Protein AF-A0A0D3I2R3-F1 (afdb_monomer)

pLDDT: mean 71.16, std 23.14, range [22.91, 98.69]

Organism: Emiliania huxleyi (strain CCMP1516) (NCBI:txid280463)

Structure (mmCIF, N/CA/C/O backbone):
data_AF-A0A0D3I2R3-F1
#
_entry.id   AF-A0A0D3I2R3-F1
#
loop_
_atom_site.group_PDB
_atom_site.id
_atom_site.type_symbol
_atom_site.label_atom_id
_atom_site.label_alt_id
_atom_site.label_comp_id
_atom_site.label_asym_id
_atom_site.label_entity_id
_atom_site.label_seq_id
_atom_site.pdbx_PDB_ins_code
_atom_site.Cartn_x
_atom_site.Cartn_y
_atom_site.Cartn_z
_atom_site.occupancy
_atom_site.B_iso_or_equiv
_atom_site.auth_seq_id
_atom_site.auth_comp_id
_atom_site.auth_asym_id
_atom_site.auth_atom_id
_atom_site.pdbx_PDB_model_num
ATOM 1 N N . MET A 1 1 ? 4.041 9.441 -28.094 1.00 50.41 1 MET A N 1
ATOM 2 C CA . MET A 1 1 ? 4.900 8.292 -28.443 1.00 50.41 1 MET A CA 1
ATOM 3 C C . MET A 1 1 ? 4.242 7.085 -27.811 1.00 50.41 1 MET A C 1
ATOM 5 O O . MET A 1 1 ? 4.030 7.125 -26.605 1.00 50.41 1 MET A O 1
ATOM 9 N N . GLU A 1 2 ? 3.812 6.116 -28.613 1.00 67.44 2 GLU A N 1
ATOM 10 C CA . GLU A 1 2 ? 3.330 4.830 -28.093 1.00 67.44 2 GLU A CA 1
ATOM 11 C C . GLU A 1 2 ? 4.545 4.036 -27.589 1.00 67.44 2 GLU A C 1
ATOM 13 O O . GLU A 1 2 ? 5.595 4.073 -28.229 1.00 67.44 2 GLU A O 1
ATOM 18 N N . TYR A 1 3 ? 4.420 3.390 -26.428 1.00 70.25 3 TYR A N 1
ATOM 19 C CA . TYR A 1 3 ? 5.465 2.551 -25.834 1.00 70.25 3 TYR A CA 1
ATOM 20 C C . TYR A 1 3 ? 4.928 1.131 -25.677 1.00 70.25 3 TYR A C 1
ATOM 22 O O . TYR A 1 3 ? 3.849 0.921 -25.121 1.00 70.25 3 TYR A O 1
ATOM 30 N N . SER A 1 4 ? 5.706 0.150 -26.110 1.00 75.81 4 SER A N 1
ATOM 31 C CA . SER A 1 4 ? 5.477 -1.259 -25.808 1.00 75.81 4 SER A CA 1
ATOM 32 C C . SER A 1 4 ? 6.112 -1.630 -24.464 1.00 75.81 4 SER A C 1
ATOM 34 O O . SER A 1 4 ? 7.258 -1.273 -24.179 1.00 75.81 4 SER A O 1
ATOM 36 N N . PHE A 1 5 ? 5.360 -2.335 -23.615 1.00 76.31 5 PHE A N 1
ATOM 37 C CA . PHE A 1 5 ? 5.790 -2.710 -22.268 1.00 76.31 5 PHE A CA 1
ATOM 38 C C . PHE A 1 5 ? 5.888 -4.231 -22.134 1.00 76.31 5 PHE A C 1
ATOM 40 O O . PHE A 1 5 ? 4.924 -4.949 -22.393 1.00 76.31 5 PHE A O 1
ATOM 47 N N . GLY A 1 6 ? 7.028 -4.730 -21.676 1.00 75.44 6 GLY A N 1
ATOM 48 C CA . GLY A 1 6 ? 7.268 -6.149 -21.429 1.00 75.44 6 GLY A CA 1
ATOM 49 C C . GLY A 1 6 ? 7.472 -6.437 -19.957 1.00 75.44 6 GLY A C 1
ATOM 50 O O . GLY A 1 6 ? 8.108 -5.655 -19.265 1.00 75.44 6 GLY A O 1
ATOM 51 N N . PHE A 1 7 ? 6.972 -7.566 -19.474 1.00 76.00 7 PHE A N 1
ATOM 52 C CA . PHE A 1 7 ? 7.152 -8.027 -18.102 1.00 76.00 7 PHE A CA 1
ATOM 53 C C . PHE A 1 7 ? 7.853 -9.379 -18.107 1.00 76.00 7 PHE A C 1
ATOM 55 O O . PHE A 1 7 ? 7.348 -10.357 -18.663 1.00 76.00 7 PHE A O 1
ATOM 62 N N . VAL A 1 8 ? 9.016 -9.418 -17.462 1.00 73.81 8 VAL A N 1
ATOM 63 C CA . VAL A 1 8 ? 9.801 -10.628 -17.233 1.00 73.81 8 VAL A CA 1
ATOM 64 C C . VAL A 1 8 ? 9.933 -10.819 -15.732 1.00 73.81 8 VAL A C 1
ATOM 66 O O . VAL A 1 8 ? 10.541 -9.997 -15.041 1.00 73.81 8 VAL A O 1
ATOM 69 N N . GLY A 1 9 ? 9.359 -11.893 -15.197 1.00 69.50 9 GLY A N 1
ATOM 70 C CA . GLY A 1 9 ? 9.380 -12.064 -13.756 1.00 69.50 9 GLY A CA 1
ATOM 71 C C . GLY A 1 9 ? 8.705 -13.305 -13.199 1.00 69.50 9 GLY A C 1
ATOM 72 O O . GLY A 1 9 ? 7.894 -13.965 -13.845 1.00 69.50 9 GLY A O 1
ATOM 73 N N . VAL A 1 10 ? 9.018 -13.565 -11.935 1.00 64.31 10 VAL A N 1
ATOM 74 C CA . VAL A 1 10 ? 8.398 -14.576 -11.071 1.00 64.31 10 VAL A CA 1
ATOM 75 C C . VAL A 1 10 ? 7.964 -13.909 -9.774 1.00 64.31 10 VAL A C 1
ATOM 77 O O . VAL A 1 10 ? 8.554 -12.919 -9.341 1.00 64.31 10 VAL A O 1
ATOM 80 N N . GLY A 1 11 ? 6.968 -14.488 -9.114 1.00 63.72 11 GLY A N 1
ATOM 81 C CA . GLY A 1 11 ? 6.579 -14.086 -7.767 1.00 63.72 11 GLY A CA 1
ATOM 82 C C . GLY A 1 11 ? 5.328 -13.217 -7.700 1.00 63.72 11 GLY A C 1
ATOM 83 O O . GLY A 1 11 ? 4.719 -12.832 -8.703 1.00 63.72 11 GLY A O 1
ATOM 84 N N . THR A 1 12 ? 4.916 -12.949 -6.462 1.00 66.31 12 THR A N 1
ATOM 85 C CA . THR A 1 12 ? 3.565 -12.471 -6.152 1.00 66.31 12 THR A CA 1
ATOM 86 C C . THR A 1 12 ? 3.292 -11.080 -6.709 1.00 66.31 12 THR A C 1
ATOM 88 O O . THR A 1 12 ? 2.207 -10.839 -7.245 1.00 66.31 12 THR A O 1
ATOM 91 N N . MET A 1 13 ? 4.287 -10.191 -6.653 1.00 72.38 13 MET A N 1
ATOM 92 C CA . MET A 1 13 ? 4.153 -8.825 -7.146 1.00 72.38 13 MET A CA 1
ATOM 93 C C . MET A 1 13 ? 4.119 -8.749 -8.672 1.00 72.38 13 MET A C 1
ATOM 95 O O . MET A 1 13 ? 3.273 -8.050 -9.227 1.00 72.38 13 MET A O 1
ATOM 99 N N . ASN A 1 14 ? 4.983 -9.506 -9.357 1.00 70.62 14 ASN A N 1
ATOM 100 C CA . ASN A 1 14 ? 4.966 -9.565 -10.818 1.00 70.62 14 ASN A CA 1
ATOM 101 C C . ASN A 1 14 ? 3.596 -10.052 -11.313 1.00 70.62 14 ASN A C 1
ATOM 103 O O . ASN A 1 14 ? 2.969 -9.404 -12.149 1.00 70.62 14 ASN A O 1
ATOM 107 N N . ALA A 1 15 ? 3.071 -11.119 -10.702 1.00 70.56 15 ALA A N 1
ATOM 108 C CA . ALA A 1 15 ? 1.740 -11.630 -11.004 1.00 70.56 15 ALA A CA 1
ATOM 109 C C . ALA A 1 15 ? 0.622 -10.618 -10.673 1.00 70.56 15 ALA A C 1
ATOM 111 O O . ALA A 1 15 ? -0.369 -10.530 -11.396 1.00 70.56 15 ALA A O 1
ATOM 112 N N . ALA A 1 16 ? 0.759 -9.834 -9.598 1.00 71.25 16 ALA A N 1
ATOM 113 C CA . ALA A 1 16 ? -0.209 -8.799 -9.238 1.00 71.25 16 ALA A CA 1
ATOM 114 C C . ALA A 1 16 ? -0.269 -7.668 -10.275 1.00 71.25 16 ALA A C 1
ATOM 116 O O . ALA A 1 16 ? -1.362 -7.280 -10.684 1.00 71.25 16 ALA A O 1
ATOM 117 N N . ILE A 1 17 ? 0.884 -7.177 -10.734 1.00 73.94 17 ILE A N 1
ATOM 118 C CA . ILE A 1 17 ? 0.970 -6.130 -11.763 1.00 73.94 17 ILE A CA 1
ATOM 119 C C . ILE A 1 17 ? 0.390 -6.637 -13.077 1.00 73.94 17 ILE A C 1
ATOM 121 O O . ILE A 1 17 ? -0.488 -6.002 -13.653 1.00 73.94 17 ILE A O 1
ATOM 125 N N . VAL A 1 18 ? 0.821 -7.826 -13.497 1.00 74.12 18 VAL A N 1
ATOM 126 C CA . VAL A 1 18 ? 0.288 -8.538 -14.657 1.00 74.12 18 VAL A CA 1
ATOM 127 C C . VAL A 1 18 ? -1.238 -8.610 -14.618 1.00 74.12 18 VAL A C 1
ATOM 129 O O . VAL A 1 18 ? -1.884 -8.246 -15.596 1.00 74.12 18 VAL A O 1
ATOM 132 N N . ARG A 1 19 ? -1.827 -9.042 -13.493 1.00 74.56 19 ARG A N 1
ATOM 133 C CA . ARG A 1 19 ? -3.286 -9.150 -13.350 1.00 74.56 19 ARG A CA 1
ATOM 134 C C . ARG A 1 19 ? -3.965 -7.790 -13.461 1.00 74.56 19 ARG A C 1
ATOM 136 O O . ARG A 1 19 ? -4.961 -7.682 -14.164 1.00 74.56 19 ARG A O 1
ATOM 143 N N . GLY A 1 20 ? -3.414 -6.766 -12.810 1.00 72.88 20 GLY A N 1
ATOM 144 C CA . GLY A 1 20 ? -3.952 -5.406 -12.871 1.00 72.88 20 GLY A CA 1
ATOM 145 C C . GLY A 1 20 ? -3.884 -4.782 -14.268 1.00 72.88 20 GLY A C 1
ATOM 146 O O . GLY A 1 20 ? -4.734 -3.966 -14.619 1.00 72.88 20 GLY A O 1
ATOM 147 N N . ILE A 1 21 ? -2.898 -5.170 -15.082 1.00 74.94 21 ILE A N 1
ATOM 148 C CA . ILE A 1 21 ? -2.797 -4.727 -16.476 1.00 74.94 21 ILE A CA 1
ATOM 149 C C . ILE A 1 21 ? -3.683 -5.572 -17.397 1.00 74.94 21 ILE A C 1
ATOM 151 O O . ILE A 1 21 ? -4.274 -5.036 -18.328 1.00 74.94 21 ILE A O 1
ATOM 155 N N . ALA A 1 22 ? -3.829 -6.872 -17.139 1.00 74.62 22 ALA A N 1
ATOM 156 C CA . ALA A 1 22 ? -4.666 -7.761 -17.945 1.00 74.62 22 ALA A CA 1
ATOM 157 C C . ALA A 1 22 ? -6.161 -7.396 -17.916 1.00 74.62 22 ALA A C 1
ATOM 159 O O . ALA A 1 22 ? -6.901 -7.812 -18.803 1.00 74.62 22 ALA A O 1
ATOM 160 N N . THR A 1 23 ? -6.606 -6.603 -16.937 1.00 72.62 23 THR A N 1
ATOM 161 C CA . THR A 1 23 ? -7.961 -6.031 -16.895 1.00 72.62 23 THR A CA 1
ATOM 162 C C . THR A 1 23 ? -8.122 -4.766 -17.750 1.00 72.62 23 THR A C 1
ATOM 164 O O . THR A 1 23 ? -9.227 -4.231 -17.832 1.00 72.62 23 THR A O 1
ATOM 167 N N . LEU A 1 24 ? -7.055 -4.259 -18.381 1.00 71.25 24 LEU A N 1
ATOM 168 C CA . LEU A 1 24 ? -7.111 -3.116 -19.297 1.00 71.25 24 LEU A CA 1
ATOM 169 C C . LEU A 1 24 ? -7.556 -3.545 -20.715 1.00 71.25 24 LEU A C 1
ATOM 171 O O . LEU A 1 24 ? -7.421 -4.714 -21.072 1.00 71.25 24 LEU A O 1
ATOM 175 N N . PRO A 1 25 ? -8.043 -2.613 -21.566 1.00 60.09 25 PRO A N 1
ATOM 176 C CA . PRO A 1 25 ? -8.656 -2.922 -22.870 1.00 60.09 25 PRO A CA 1
ATOM 177 C C . PRO A 1 25 ? -7.768 -3.653 -23.898 1.00 60.09 25 PRO A C 1
ATOM 179 O O . PRO A 1 25 ? -8.275 -4.094 -24.927 1.00 60.09 25 PRO A O 1
ATOM 182 N N . ALA A 1 26 ? -6.464 -3.787 -23.640 1.00 62.03 26 ALA A N 1
ATOM 183 C CA . ALA A 1 26 ? -5.517 -4.545 -24.455 1.00 62.03 26 ALA A CA 1
ATOM 184 C C . ALA A 1 26 ? -4.828 -5.611 -23.578 1.00 62.03 26 ALA A C 1
ATOM 186 O O . ALA A 1 26 ? -3.884 -5.282 -22.854 1.00 62.03 26 ALA A O 1
ATOM 187 N N . PRO A 1 27 ? -5.294 -6.874 -23.601 1.00 55.72 27 PRO A N 1
ATOM 188 C CA . PRO A 1 27 ? -4.737 -7.913 -22.753 1.00 55.72 27 PRO A CA 1
ATOM 189 C C . PRO A 1 27 ? -3.333 -8.333 -23.218 1.00 55.72 27 PRO A C 1
ATOM 191 O O . PRO A 1 27 ? -3.003 -8.242 -24.407 1.00 55.72 27 PRO A O 1
ATOM 194 N N . PRO A 1 28 ? -2.500 -8.820 -22.287 1.00 62.69 28 PRO A N 1
ATOM 195 C CA . PRO A 1 28 ? -1.145 -9.248 -22.584 1.00 62.69 28 PRO A CA 1
ATOM 196 C C . PRO A 1 28 ? -1.068 -10.466 -23.511 1.00 62.69 28 PRO A C 1
ATOM 198 O O . PRO A 1 28 ? -1.921 -11.351 -23.472 1.00 62.69 28 PRO A O 1
ATOM 201 N N . LYS A 1 29 ? 0.017 -10.561 -24.285 1.00 67.56 29 LYS A N 1
ATOM 202 C CA . LYS A 1 29 ? 0.424 -11.777 -25.003 1.00 67.56 29 LYS A CA 1
ATOM 203 C C . LYS A 1 29 ? 1.483 -12.520 -24.191 1.00 67.56 29 LYS A C 1
ATOM 205 O O . LYS A 1 29 ? 2.453 -11.908 -23.749 1.00 67.56 29 LYS A O 1
ATOM 210 N N . SER A 1 30 ? 1.313 -13.829 -24.020 1.00 65.88 30 SER A N 1
ATOM 211 C CA . SER A 1 30 ? 2.358 -14.682 -23.447 1.00 65.88 30 SER A CA 1
ATOM 212 C C . SER A 1 30 ? 3.417 -14.981 -24.511 1.00 65.88 30 SER A C 1
ATOM 214 O O . SER A 1 30 ? 3.079 -15.360 -25.633 1.00 65.88 30 SER A O 1
ATOM 216 N N . LEU A 1 31 ? 4.683 -14.757 -24.172 1.00 67.44 31 LEU A N 1
ATOM 217 C CA . LEU A 1 31 ? 5.864 -14.986 -25.007 1.00 67.44 31 LEU A CA 1
ATOM 218 C C . LEU A 1 31 ? 6.961 -15.609 -24.131 1.00 67.44 31 LEU A C 1
ATOM 220 O O . LEU A 1 31 ? 6.841 -15.594 -22.909 1.00 67.44 31 LEU A O 1
ATOM 224 N N . ASP A 1 32 ? 8.038 -16.126 -24.724 1.00 78.19 32 ASP A N 1
ATOM 225 C CA . ASP A 1 32 ? 9.248 -16.419 -23.948 1.00 78.19 32 ASP A CA 1
ATOM 226 C C . ASP A 1 32 ? 9.949 -15.117 -23.498 1.00 78.19 32 ASP A C 1
ATOM 228 O O . ASP A 1 32 ? 9.694 -14.034 -24.036 1.00 78.19 32 ASP A O 1
ATOM 232 N N . ASN A 1 33 ? 10.830 -15.204 -22.493 1.00 76.12 33 ASN A N 1
ATOM 233 C CA . ASN A 1 33 ? 11.439 -14.013 -21.889 1.00 76.12 33 ASN A CA 1
ATOM 234 C C . ASN A 1 33 ? 12.219 -13.157 -22.898 1.00 76.12 33 ASN A C 1
ATOM 236 O O . ASN A 1 33 ? 12.202 -11.930 -22.803 1.00 76.12 33 ASN A O 1
ATOM 240 N N . GLN A 1 34 ? 12.912 -13.785 -23.853 1.00 80.31 34 GLN A N 1
ATOM 241 C CA . GLN A 1 34 ? 13.713 -13.056 -24.831 1.00 80.31 34 GLN A CA 1
ATOM 242 C C . GLN A 1 34 ? 12.818 -12.383 -25.872 1.00 80.31 34 GLN A C 1
ATOM 244 O O . GLN A 1 34 ? 13.066 -11.237 -26.227 1.00 80.31 34 GLN A O 1
ATOM 249 N N . ALA A 1 35 ? 11.743 -13.041 -26.300 1.00 79.50 35 ALA A N 1
ATOM 250 C CA . ALA A 1 35 ? 10.742 -12.474 -27.191 1.00 79.50 35 ALA A CA 1
ATOM 251 C C . ALA A 1 35 ? 9.988 -11.298 -26.545 1.00 79.50 35 ALA A C 1
ATOM 253 O O . ALA A 1 35 ? 9.680 -10.329 -27.238 1.00 79.50 35 ALA A O 1
ATOM 254 N N . VAL A 1 36 ? 9.739 -11.330 -25.226 1.00 77.44 36 VAL A N 1
ATOM 255 C CA . VAL A 1 36 ? 9.237 -10.155 -24.488 1.00 77.44 36 VAL A CA 1
ATOM 256 C C . VAL A 1 36 ? 10.236 -9.011 -24.566 1.00 77.44 36 VAL A C 1
ATOM 258 O O . VAL A 1 36 ? 9.852 -7.906 -24.940 1.00 77.44 36 VAL A O 1
ATOM 261 N N . VAL A 1 37 ? 11.506 -9.263 -24.237 1.00 76.81 37 VAL A N 1
ATOM 262 C CA . VAL A 1 37 ? 12.553 -8.234 -24.299 1.00 76.81 37 VAL A CA 1
ATOM 263 C C . VAL A 1 37 ? 12.665 -7.661 -25.708 1.00 76.81 37 VAL A C 1
ATOM 265 O O . VAL A 1 37 ? 12.692 -6.448 -25.863 1.00 76.81 37 VAL A O 1
ATOM 268 N N . ASP A 1 38 ? 12.675 -8.510 -26.734 1.00 80.44 38 ASP A N 1
ATOM 269 C CA . ASP A 1 38 ? 12.895 -8.106 -28.121 1.00 80.44 38 ASP A CA 1
ATOM 270 C C . ASP A 1 38 ? 11.776 -7.228 -28.694 1.00 80.44 38 ASP A C 1
ATOM 272 O O . ASP A 1 38 ? 12.043 -6.426 -29.596 1.00 80.44 38 ASP A O 1
ATOM 276 N N . ALA A 1 39 ? 10.558 -7.371 -28.168 1.00 79.75 39 ALA A N 1
ATOM 277 C CA . ALA A 1 39 ? 9.349 -6.687 -28.616 1.00 79.75 39 ALA A CA 1
ATOM 278 C C . ALA A 1 39 ? 8.925 -5.496 -27.733 1.00 79.75 39 ALA A C 1
ATOM 280 O O . ALA A 1 39 ? 7.833 -4.970 -27.948 1.00 79.75 39 ALA A O 1
ATOM 281 N N . SER A 1 40 ? 9.735 -5.103 -26.740 1.00 77.12 40 SER A N 1
ATOM 282 C CA . SER A 1 40 ? 9.372 -4.084 -25.744 1.00 77.12 40 SER A CA 1
ATOM 283 C C . SER A 1 40 ? 10.296 -2.875 -25.760 1.00 77.12 40 SER A C 1
ATOM 285 O O . SER A 1 40 ? 11.506 -3.022 -25.651 1.00 77.12 40 SER A O 1
ATOM 287 N N . ASP A 1 41 ? 9.732 -1.671 -25.745 1.00 77.06 41 ASP A N 1
ATOM 288 C CA . ASP A 1 41 ? 10.474 -0.425 -25.520 1.00 77.06 41 ASP A CA 1
ATOM 289 C C . ASP A 1 41 ? 10.871 -0.275 -24.042 1.00 77.06 41 ASP A C 1
ATOM 291 O O . ASP A 1 41 ? 11.940 0.239 -23.715 1.00 77.06 41 ASP A O 1
ATOM 295 N N . VAL A 1 42 ? 10.012 -0.748 -23.133 1.00 75.94 42 VAL A N 1
ATOM 296 C CA . VAL A 1 42 ? 10.235 -0.741 -21.683 1.00 75.94 42 VAL A CA 1
ATOM 297 C C . VAL A 1 42 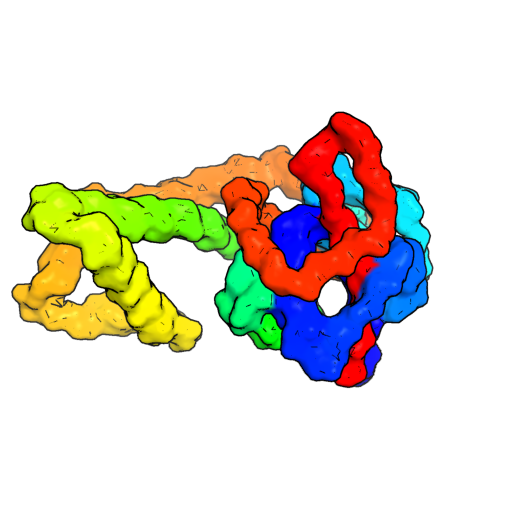? 10.053 -2.152 -21.138 1.00 75.94 42 VAL A C 1
ATOM 299 O O . VAL A 1 42 ? 8.975 -2.727 -21.246 1.00 75.94 42 VAL A O 1
ATOM 302 N N . VAL A 1 4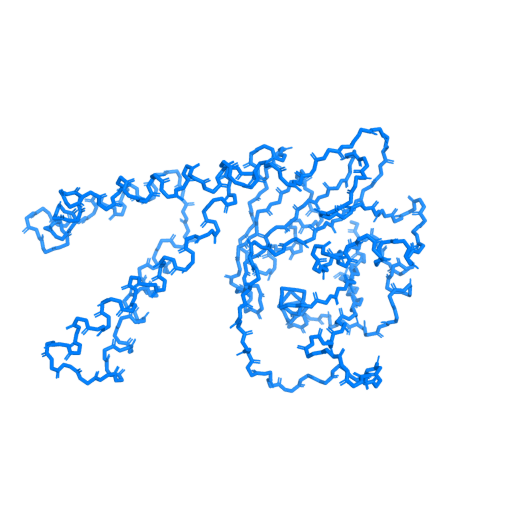3 ? 11.090 -2.699 -20.505 1.00 76.44 43 VAL A N 1
ATOM 303 C CA . VAL A 1 43 ? 11.031 -4.012 -19.847 1.00 76.44 43 VAL A CA 1
ATOM 304 C C . VAL A 1 43 ? 10.963 -3.820 -18.334 1.00 76.44 43 VAL A C 1
ATOM 306 O O . VAL A 1 43 ? 11.805 -3.143 -17.752 1.00 76.44 43 VAL A O 1
ATOM 309 N N . PHE A 1 44 ? 9.976 -4.438 -17.696 1.00 76.75 44 PHE A N 1
ATOM 310 C CA . PHE A 1 44 ? 9.881 -4.615 -16.257 1.00 76.75 44 PHE A CA 1
ATOM 311 C C . PHE A 1 44 ? 10.503 -5.944 -15.879 1.00 76.75 44 PHE A C 1
ATOM 313 O O . PHE A 1 44 ? 10.067 -7.001 -16.337 1.00 76.75 44 PHE A O 1
ATOM 320 N N . VAL A 1 45 ? 11.500 -5.885 -15.005 1.00 73.88 45 VAL A N 1
ATOM 321 C CA . VAL A 1 45 ? 12.103 -7.083 -14.423 1.00 73.88 45 VAL A CA 1
ATOM 322 C C . VAL A 1 45 ? 11.620 -7.212 -12.982 1.00 73.88 45 VAL A C 1
ATOM 324 O O . VAL A 1 45 ? 12.054 -6.455 -12.111 1.00 73.88 45 VAL A O 1
ATOM 327 N N . GLY A 1 46 ? 10.695 -8.145 -12.755 1.00 71.81 46 GLY A N 1
ATOM 328 C CA . GLY A 1 46 ? 10.078 -8.434 -11.460 1.00 71.81 46 GLY A CA 1
ATOM 329 C C . GLY A 1 46 ? 10.476 -9.820 -10.969 1.00 71.81 46 GLY A C 1
ATOM 330 O O . GLY A 1 46 ? 9.710 -10.769 -11.096 1.00 71.81 46 GLY A O 1
ATOM 331 N N . VAL A 1 47 ? 11.689 -9.959 -10.444 1.00 67.69 47 VAL A N 1
ATOM 332 C CA . VAL A 1 47 ? 12.233 -11.242 -9.969 1.00 67.69 47 VAL A CA 1
ATOM 333 C C . VAL A 1 47 ? 12.692 -11.131 -8.525 1.00 67.69 47 VAL A C 1
ATOM 335 O O . VAL A 1 47 ? 13.038 -10.050 -8.043 1.00 67.69 47 VAL A O 1
ATOM 338 N N . LEU A 1 48 ? 12.725 -12.269 -7.832 1.00 63.88 48 LEU A N 1
ATOM 339 C CA . LEU A 1 48 ? 13.250 -12.326 -6.474 1.00 63.88 48 LEU A CA 1
ATOM 340 C C . LEU A 1 48 ? 14.723 -11.886 -6.445 1.00 63.88 48 LEU A C 1
ATOM 342 O O . LEU A 1 48 ? 15.472 -12.242 -7.357 1.00 63.88 48 LEU A O 1
ATOM 346 N N . PRO A 1 49 ? 15.178 -11.206 -5.373 1.00 62.16 49 PRO A N 1
ATOM 347 C CA . PRO A 1 49 ? 16.553 -10.734 -5.228 1.00 62.16 49 PRO A CA 1
ATOM 348 C C . PRO A 1 49 ? 17.637 -11.732 -5.641 1.00 62.16 49 PRO A C 1
ATOM 350 O O . PRO A 1 49 ? 18.529 -11.405 -6.417 1.00 62.16 49 PRO A O 1
ATOM 353 N N . ARG A 1 50 ? 17.505 -12.975 -5.168 1.00 64.00 50 ARG A N 1
ATOM 354 C CA . ARG A 1 50 ? 18.446 -14.072 -5.428 1.00 64.00 50 ARG A CA 1
ATOM 355 C C . ARG A 1 50 ? 18.484 -14.543 -6.887 1.00 64.00 50 ARG A C 1
ATOM 357 O O . ARG A 1 50 ? 19.504 -15.058 -7.313 1.00 64.00 50 ARG A O 1
ATOM 364 N N . LEU A 1 51 ? 17.396 -14.355 -7.638 1.00 65.75 51 LEU A N 1
ATOM 365 C CA . LEU A 1 51 ? 17.280 -14.737 -9.052 1.00 65.75 51 LEU A CA 1
ATOM 366 C C . LEU A 1 51 ? 17.619 -13.576 -9.998 1.00 65.75 51 LEU A C 1
ATOM 368 O O . LEU A 1 51 ? 17.749 -13.773 -11.203 1.00 65.75 51 LEU A O 1
ATOM 372 N N . GLY A 1 52 ? 17.754 -12.357 -9.463 1.00 66.88 52 GLY A N 1
ATOM 373 C CA . GLY A 1 52 ? 17.952 -11.141 -10.248 1.00 66.88 52 GLY A CA 1
ATOM 374 C C . GLY A 1 52 ? 19.151 -11.209 -11.177 1.00 66.88 52 GLY A C 1
ATOM 375 O O . GLY A 1 52 ? 19.035 -10.904 -12.359 1.00 66.88 52 GLY A O 1
ATOM 376 N N . GLU A 1 53 ? 20.297 -11.625 -10.651 1.00 65.62 53 GLU A N 1
ATOM 377 C CA . GLU A 1 53 ? 21.532 -11.679 -11.426 1.00 65.62 53 GLU A CA 1
ATOM 378 C C . GLU A 1 53 ? 21.493 -12.750 -12.523 1.00 65.62 53 GLU A C 1
ATOM 380 O O . GLU A 1 53 ? 21.904 -12.492 -13.653 1.00 65.62 53 GLU A O 1
ATOM 385 N N . GLU A 1 54 ? 20.958 -13.929 -12.210 1.00 70.06 54 GLU A N 1
ATOM 386 C CA . GLU A 1 54 ? 20.830 -15.037 -13.156 1.00 70.06 54 GLU A CA 1
ATOM 387 C C . GLU A 1 54 ? 19.912 -14.675 -14.329 1.00 70.06 54 GLU A C 1
ATOM 389 O O . GLU A 1 54 ? 20.320 -14.768 -15.488 1.00 70.06 54 GLU A O 1
ATOM 394 N N . VAL A 1 55 ? 18.705 -14.178 -14.033 1.00 71.75 55 VAL A N 1
ATOM 395 C CA . VAL A 1 55 ? 17.725 -13.795 -15.058 1.00 71.75 55 VAL A CA 1
ATOM 396 C C . VAL A 1 55 ? 18.271 -12.680 -15.942 1.00 71.75 55 VAL A C 1
ATOM 398 O O . VAL A 1 55 ? 18.115 -12.727 -17.160 1.00 71.75 55 VAL A O 1
ATOM 401 N N . LEU A 1 56 ? 18.961 -11.696 -15.361 1.00 71.88 56 LEU A N 1
ATOM 402 C CA . LEU A 1 56 ? 19.556 -10.626 -16.153 1.00 71.88 56 LEU A CA 1
ATOM 403 C C . LEU A 1 56 ? 20.674 -11.097 -17.082 1.00 71.88 56 LEU A C 1
ATOM 405 O O . LEU A 1 56 ? 20.776 -10.579 -18.190 1.00 71.88 56 LEU A O 1
ATOM 409 N N . ARG A 1 57 ? 21.512 -12.046 -16.651 1.00 72.38 57 ARG A N 1
ATOM 410 C CA . ARG A 1 57 ? 22.592 -12.594 -17.490 1.00 72.38 57 ARG A CA 1
ATOM 411 C C . ARG A 1 57 ? 22.061 -13.462 -18.630 1.00 72.38 57 ARG A C 1
ATOM 413 O O . ARG A 1 57 ? 22.696 -13.529 -19.677 1.00 72.38 57 ARG A O 1
ATOM 420 N N . ALA A 1 58 ? 20.921 -14.121 -18.429 1.00 76.19 58 ALA A N 1
ATOM 421 C CA . ALA A 1 58 ? 20.298 -14.976 -19.437 1.00 76.19 58 ALA A CA 1
ATOM 422 C C . ALA A 1 58 ? 19.634 -14.188 -20.583 1.00 76.19 58 ALA A C 1
ATOM 424 O O . ALA A 1 58 ? 19.426 -14.735 -21.667 1.00 76.19 58 ALA A O 1
ATOM 425 N N . LEU A 1 59 ? 19.302 -12.915 -20.358 1.00 76.75 59 LEU A N 1
ATOM 426 C CA . LEU A 1 59 ? 18.583 -12.076 -21.312 1.00 76.75 59 LEU A CA 1
ATOM 427 C C . LEU A 1 59 ? 19.535 -11.183 -22.105 1.00 76.75 59 LEU A C 1
ATOM 429 O O . LEU A 1 59 ? 20.429 -10.534 -21.562 1.00 76.75 59 LEU A O 1
ATOM 433 N N . ARG A 1 60 ? 19.305 -11.111 -23.414 1.00 76.69 60 ARG A N 1
ATOM 434 C CA . ARG A 1 60 ? 20.011 -10.195 -24.307 1.00 76.69 60 ARG A CA 1
ATOM 435 C C . ARG A 1 60 ? 19.190 -8.939 -24.471 1.00 76.69 60 ARG A C 1
ATOM 437 O O . ARG A 1 60 ? 18.051 -8.982 -24.921 1.00 76.69 60 ARG A O 1
ATOM 444 N N . PHE A 1 61 ? 19.798 -7.808 -24.176 1.00 73.69 61 PHE A N 1
ATOM 445 C CA . PHE A 1 61 ? 19.176 -6.517 -24.391 1.00 73.69 61 PHE A CA 1
ATOM 446 C C . PHE A 1 61 ? 19.995 -5.755 -25.420 1.00 73.69 61 PHE A C 1
ATOM 448 O O . PHE A 1 61 ? 21.222 -5.834 -25.433 1.00 73.69 61 PHE A O 1
ATOM 455 N N . SER A 1 62 ? 19.304 -5.071 -26.324 1.00 66.00 62 SER A N 1
ATOM 456 C CA . SER A 1 62 ? 19.951 -4.230 -27.332 1.00 66.00 62 SER A CA 1
ATOM 457 C C . SER A 1 62 ? 20.080 -2.803 -26.812 1.00 66.00 62 SER A C 1
ATOM 459 O O . SER A 1 62 ? 19.425 -2.477 -25.836 1.00 66.00 62 SER A O 1
ATOM 461 N N . GLU A 1 63 ? 20.828 -1.929 -27.488 1.00 61.28 63 GLU A N 1
ATOM 462 C CA . GLU A 1 63 ? 20.921 -0.500 -27.129 1.00 61.28 63 GLU A CA 1
ATOM 463 C C . GLU A 1 63 ? 19.570 0.245 -27.171 1.00 61.28 63 GLU A C 1
ATOM 465 O O . GLU A 1 63 ? 19.451 1.332 -26.610 1.00 61.28 63 GLU A O 1
ATOM 470 N N . ARG A 1 64 ? 18.544 -0.340 -27.816 1.00 57.44 64 ARG A N 1
ATOM 471 C CA . ARG A 1 64 ? 17.159 0.168 -27.802 1.00 57.44 64 ARG A CA 1
ATOM 472 C C . ARG A 1 64 ? 16.397 -0.214 -26.528 1.00 57.44 64 ARG A C 1
ATOM 474 O O . ARG A 1 64 ? 15.434 0.452 -26.173 1.00 57.44 64 ARG A O 1
ATOM 481 N N . HIS A 1 65 ? 16.825 -1.292 -25.869 1.00 51.16 65 HIS A N 1
ATOM 482 C CA . HIS A 1 65 ? 16.299 -1.776 -24.598 1.00 51.16 65 HIS A CA 1
ATOM 483 C C . HIS A 1 65 ? 17.283 -1.416 -23.493 1.00 51.16 65 HIS A C 1
ATOM 485 O O . HIS A 1 65 ? 18.441 -1.086 -23.730 1.00 51.16 65 HIS A O 1
ATOM 491 N N . THR A 1 66 ? 16.863 -1.57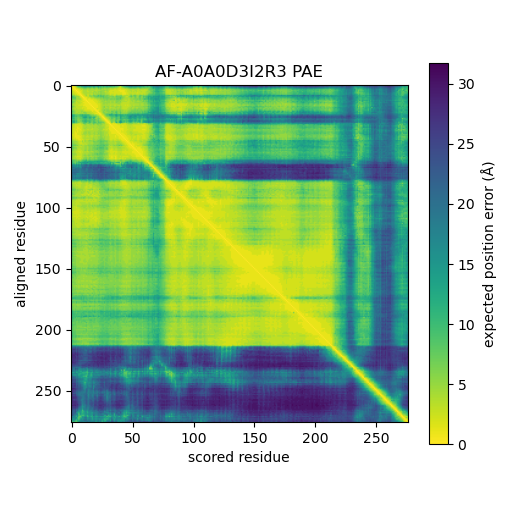0 -22.250 1.00 50.34 66 THR A N 1
ATOM 492 C CA . THR A 1 66 ? 17.781 -1.352 -21.140 1.00 50.34 66 THR A CA 1
ATOM 493 C C . THR A 1 66 ? 17.555 -2.355 -20.039 1.00 50.34 66 THR A C 1
ATOM 495 O O . THR A 1 66 ? 16.433 -2.789 -19.817 1.00 50.34 66 THR A O 1
ATOM 498 N N . VAL A 1 67 ? 18.627 -2.662 -19.310 1.00 46.03 67 VAL A N 1
ATOM 499 C CA . VAL A 1 67 ? 18.739 -3.667 -18.244 1.00 46.03 67 VAL A CA 1
ATOM 500 C C . VAL A 1 67 ? 19.629 -3.159 -17.144 1.00 46.03 67 VAL A C 1
ATOM 502 O O . VAL A 1 67 ? 20.705 -2.748 -17.565 1.00 46.03 67 VAL A O 1
ATOM 505 N N . ARG A 1 68 ? 19.252 -3.310 -15.847 1.00 43.41 68 ARG A N 1
ATOM 506 C CA . ARG A 1 68 ? 19.965 -3.210 -14.534 1.00 43.41 68 ARG A CA 1
ATOM 507 C C . ARG A 1 68 ? 19.049 -3.467 -13.296 1.00 43.41 68 ARG A C 1
ATOM 509 O O . ARG A 1 68 ? 18.296 -2.583 -12.923 1.00 43.41 68 ARG A O 1
ATOM 516 N N . ALA A 1 69 ? 19.127 -4.632 -12.634 1.00 40.91 69 ALA A N 1
ATOM 517 C CA . ALA A 1 69 ? 18.179 -5.153 -11.616 1.00 40.91 69 ALA A CA 1
ATOM 518 C C . ALA A 1 69 ? 18.423 -4.713 -10.153 1.00 40.91 69 ALA A C 1
ATOM 520 O O . ALA A 1 69 ? 19.411 -4.068 -9.819 1.00 40.91 69 ALA A O 1
ATOM 521 N N . CYS A 1 70 ? 17.510 -5.104 -9.249 1.00 37.56 70 CYS A N 1
ATOM 522 C CA . CYS A 1 70 ? 17.477 -4.706 -7.834 1.00 37.56 70 CYS A CA 1
ATOM 523 C C . CYS A 1 70 ? 18.598 -5.295 -6.955 1.00 37.56 70 CYS A C 1
ATOM 525 O O . CYS A 1 70 ? 18.707 -4.909 -5.790 1.00 37.56 70 CYS A O 1
ATOM 527 N N . CYS A 1 71 ? 19.398 -6.249 -7.446 1.00 40.62 71 CYS A N 1
ATOM 528 C CA . CYS A 1 71 ? 20.298 -7.028 -6.580 1.00 40.62 71 CYS A CA 1
ATOM 529 C C . CYS A 1 71 ? 21.671 -7.365 -7.178 1.00 40.62 71 CYS A C 1
ATOM 531 O O . CYS A 1 71 ? 22.409 -8.129 -6.571 1.00 40.62 71 CYS A O 1
ATOM 533 N N . ALA A 1 72 ? 22.038 -6.778 -8.317 1.00 34.03 72 ALA A N 1
ATOM 534 C CA . ALA A 1 72 ? 23.370 -6.920 -8.903 1.00 34.03 72 ALA A CA 1
ATOM 535 C C . ALA A 1 72 ? 24.007 -5.530 -9.090 1.00 34.03 72 ALA A C 1
ATOM 537 O O . ALA A 1 72 ? 23.269 -4.560 -9.293 1.00 34.03 72 ALA A O 1
ATOM 538 N N . PRO A 1 73 ? 25.343 -5.396 -9.018 1.00 38.78 73 PRO A N 1
ATOM 539 C CA . PRO A 1 73 ? 26.024 -4.130 -9.259 1.00 38.78 73 PRO A CA 1
ATOM 540 C C . PRO A 1 73 ? 25.895 -3.780 -10.742 1.00 38.78 73 PRO A C 1
ATOM 542 O O . PRO A 1 73 ? 26.578 -4.348 -11.592 1.00 38.78 73 PRO A O 1
ATOM 545 N N . VAL A 1 74 ? 24.981 -2.871 -11.082 1.00 42.56 74 VAL A N 1
ATOM 546 C CA . VAL A 1 74 ? 24.813 -2.417 -12.464 1.00 42.56 74 VAL A CA 1
ATOM 547 C C . VAL A 1 74 ? 24.661 -0.880 -12.492 1.00 42.56 74 VAL A C 1
ATOM 549 O O . VAL A 1 74 ? 23.884 -0.347 -11.702 1.00 42.56 74 VAL A O 1
ATOM 552 N N . PRO A 1 75 ? 25.377 -0.150 -13.374 1.00 42.38 75 PRO A N 1
ATOM 553 C CA . PRO A 1 75 ? 25.522 1.307 -13.255 1.00 42.38 75 PRO A CA 1
ATOM 554 C C . PRO A 1 75 ? 24.281 2.222 -13.444 1.00 42.38 75 PRO A C 1
ATOM 556 O O . PRO A 1 75 ? 23.360 1.906 -14.190 1.00 42.38 75 PRO A O 1
ATOM 559 N N . PRO A 1 76 ? 24.273 3.447 -12.892 1.00 45.38 76 PRO A N 1
ATOM 560 C CA . PRO A 1 76 ? 23.045 4.119 -12.432 1.00 45.38 76 PRO A CA 1
ATOM 561 C C . PRO A 1 76 ? 22.173 4.821 -13.477 1.00 45.38 76 PRO A C 1
ATOM 563 O O . PRO A 1 76 ? 21.043 5.184 -13.178 1.00 45.38 76 PRO A O 1
ATOM 566 N N . ALA A 1 77 ? 22.685 5.113 -14.670 1.00 44.19 77 ALA A N 1
ATOM 567 C CA . ALA A 1 77 ? 22.307 6.345 -15.371 1.00 44.19 77 ALA A CA 1
ATOM 568 C C . ALA A 1 77 ? 20.930 6.346 -16.072 1.00 44.19 77 ALA A C 1
ATOM 570 O O . ALA A 1 77 ? 20.736 7.088 -17.038 1.00 44.19 77 ALA A O 1
ATOM 571 N N . SER A 1 78 ? 19.991 5.486 -15.650 1.00 56.38 78 SER A N 1
ATOM 572 C CA . SER A 1 78 ? 18.792 5.178 -16.420 1.00 56.38 78 SER A CA 1
ATOM 573 C C . SER A 1 78 ? 17.800 4.151 -15.845 1.00 56.38 78 SER A C 1
ATOM 575 O O . SER A 1 78 ? 16.844 3.766 -16.511 1.00 56.38 78 SER A O 1
ATOM 577 N N . VAL A 1 79 ? 17.999 3.662 -14.633 1.00 68.19 79 VAL A N 1
ATOM 578 C CA . VAL A 1 79 ? 17.044 2.722 -14.042 1.00 68.19 79 VAL A CA 1
ATOM 579 C C . VAL A 1 79 ? 15.945 3.497 -13.344 1.00 68.19 79 VAL A C 1
ATOM 581 O O . VAL A 1 79 ? 16.245 4.261 -12.440 1.00 68.19 79 VAL A O 1
ATOM 584 N N . VAL A 1 80 ? 14.695 3.260 -13.712 1.00 74.19 80 VAL A N 1
ATOM 585 C CA . VAL A 1 80 ? 13.526 3.563 -12.902 1.00 74.19 80 VAL A CA 1
ATOM 586 C C . VAL A 1 80 ? 13.338 2.403 -11.935 1.00 74.19 80 VAL A C 1
ATOM 588 O O . VAL A 1 80 ? 13.139 1.263 -12.334 1.00 74.19 80 VAL A O 1
ATOM 591 N N . ARG A 1 81 ? 13.415 2.640 -10.642 1.00 78.00 81 ARG A N 1
ATOM 592 C CA . ARG A 1 81 ? 12.949 1.685 -9.643 1.00 78.00 81 ARG A CA 1
ATOM 593 C C . ARG A 1 81 ? 11.496 1.982 -9.362 1.00 78.00 81 ARG A C 1
ATOM 595 O O . ARG A 1 81 ? 11.138 3.146 -9.257 1.00 78.00 81 ARG A O 1
ATOM 602 N N . ALA A 1 82 ? 10.688 0.945 -9.242 1.00 82.19 82 ALA A N 1
ATOM 603 C CA . ALA A 1 82 ? 9.289 1.030 -8.869 1.00 82.19 82 ALA A CA 1
ATOM 604 C C . ALA A 1 82 ? 9.021 0.047 -7.728 1.00 82.19 82 ALA A C 1
ATOM 606 O O . ALA A 1 82 ? 9.448 -1.109 -7.776 1.00 82.19 82 ALA A O 1
ATOM 607 N N . ILE A 1 83 ? 8.309 0.507 -6.706 1.00 80.75 83 ILE A N 1
ATOM 608 C CA . ILE A 1 83 ? 7.934 -0.298 -5.541 1.00 80.75 83 ILE A CA 1
ATOM 609 C C . ILE A 1 83 ? 6.411 -0.246 -5.418 1.00 80.75 83 ILE A C 1
ATOM 611 O O . ILE A 1 83 ? 5.875 0.599 -4.696 1.00 80.75 83 ILE A O 1
ATOM 615 N N . PRO A 1 84 ? 5.701 -1.090 -6.185 1.00 81.62 84 PRO A N 1
ATOM 616 C CA . PRO A 1 84 ? 4.260 -1.207 -6.109 1.00 81.62 84 PRO A CA 1
ATOM 617 C C . PRO A 1 84 ? 3.836 -2.030 -4.892 1.00 81.62 84 PRO A C 1
ATOM 619 O O . PRO A 1 84 ? 4.513 -2.970 -4.474 1.00 81.62 84 PRO A O 1
ATOM 622 N N . LEU A 1 85 ? 2.664 -1.702 -4.357 1.00 81.88 85 LEU A N 1
ATOM 623 C CA . LEU A 1 85 ? 1.994 -2.479 -3.321 1.00 81.88 85 LEU A CA 1
ATOM 624 C C . LEU A 1 85 ? 0.992 -3.480 -3.915 1.00 81.88 85 LEU A C 1
ATOM 626 O O . LEU A 1 85 ? 0.402 -3.208 -4.963 1.00 81.88 85 LEU A O 1
ATOM 630 N N . PRO A 1 86 ? 0.718 -4.609 -3.228 1.00 75.75 86 PRO A N 1
ATOM 631 C CA . PRO A 1 86 ? -0.096 -5.705 -3.767 1.00 75.75 86 PRO A CA 1
ATOM 632 C C . PRO A 1 86 ? -1.464 -5.322 -4.372 1.00 75.75 86 PRO A C 1
ATOM 634 O O . PRO A 1 86 ? -1.869 -5.957 -5.353 1.00 75.75 86 PRO A O 1
ATOM 637 N N . PRO A 1 87 ? -2.189 -4.289 -3.880 1.00 80.75 87 PRO A N 1
ATOM 638 C CA . PRO A 1 87 ? -3.469 -3.881 -4.462 1.00 80.75 87 PRO A CA 1
ATOM 639 C C . PRO A 1 87 ? -3.428 -3.385 -5.920 1.00 80.75 87 PRO A C 1
ATOM 641 O O . PRO A 1 87 ? -4.497 -3.158 -6.492 1.00 80.75 87 PRO A O 1
ATOM 644 N N . VAL A 1 88 ? -2.254 -3.284 -6.565 1.00 76.69 88 VAL A N 1
ATOM 645 C CA . VAL A 1 88 ? -2.145 -3.080 -8.028 1.00 76.69 88 VAL A CA 1
ATOM 646 C C . VAL A 1 88 ? -2.940 -4.114 -8.831 1.00 76.69 88 VAL A C 1
ATOM 648 O O . VAL A 1 88 ? -3.509 -3.771 -9.863 1.00 76.69 88 VAL A O 1
ATOM 651 N N . ALA A 1 89 ? -3.092 -5.342 -8.316 1.00 73.62 89 ALA A N 1
ATOM 652 C CA . ALA A 1 89 ? -3.929 -6.380 -8.930 1.00 73.62 89 ALA A CA 1
ATOM 653 C C . ALA A 1 89 ? -5.415 -6.001 -9.039 1.00 73.62 89 ALA A C 1
ATOM 655 O O . ALA A 1 89 ? -6.147 -6.602 -9.819 1.00 73.62 89 ALA A O 1
ATOM 656 N N . LYS A 1 90 ? -5.867 -5.037 -8.232 1.00 80.88 90 LYS A N 1
ATOM 657 C CA . LYS A 1 90 ? -7.242 -4.526 -8.196 1.00 80.88 90 LYS A CA 1
ATOM 658 C C . LYS A 1 90 ? -7.325 -3.066 -8.648 1.00 80.88 90 LYS A C 1
ATOM 660 O O . LYS A 1 90 ? -8.329 -2.421 -8.365 1.00 80.88 90 LYS A O 1
ATOM 665 N N . GLN A 1 91 ? -6.270 -2.538 -9.278 1.00 84.50 91 GLN A N 1
ATOM 666 C CA . GLN A 1 91 ? -6.165 -1.135 -9.704 1.00 84.50 91 GLN A CA 1
ATOM 667 C C . GLN A 1 91 ? -6.364 -0.128 -8.552 1.00 84.50 91 GLN A C 1
ATOM 669 O O . GLN A 1 91 ? -6.872 0.973 -8.738 1.00 84.50 91 GLN A O 1
ATOM 674 N N . ARG A 1 92 ? -5.983 -0.529 -7.332 1.00 85.75 92 ARG A N 1
ATOM 675 C CA . ARG A 1 92 ? -6.042 0.288 -6.106 1.00 85.75 92 ARG A CA 1
ATOM 676 C C . ARG A 1 92 ? -4.686 0.332 -5.398 1.00 85.75 92 ARG A C 1
ATOM 678 O O . ARG A 1 92 ? -4.622 0.425 -4.176 1.00 85.75 92 ARG A O 1
ATOM 685 N N . GLY A 1 93 ? -3.606 0.141 -6.154 1.00 84.69 93 GLY A N 1
ATOM 686 C CA . GLY A 1 93 ? -2.246 0.101 -5.636 1.00 84.69 93 GLY A CA 1
ATOM 687 C C . GLY A 1 93 ? -1.697 1.478 -5.276 1.00 84.69 93 GLY A C 1
ATOM 688 O O . GLY A 1 93 ? -2.284 2.514 -5.573 1.00 84.69 93 GLY A O 1
ATOM 689 N N . ALA A 1 94 ? -0.517 1.466 -4.673 1.00 88.38 94 ALA A N 1
ATOM 690 C CA . ALA A 1 94 ? 0.360 2.621 -4.594 1.00 88.38 94 ALA A CA 1
ATOM 691 C C . ALA A 1 94 ? 1.741 2.187 -5.086 1.00 88.38 94 ALA A C 1
ATOM 693 O O . ALA A 1 94 ? 2.142 1.048 -4.840 1.00 88.38 94 ALA A O 1
ATOM 694 N N . CYS A 1 95 ? 2.448 3.063 -5.790 1.00 88.12 95 CYS A N 1
ATOM 695 C CA . CYS A 1 95 ? 3.791 2.805 -6.286 1.00 88.12 95 CYS A CA 1
ATOM 696 C C . CYS A 1 95 ? 4.666 4.039 -6.077 1.00 88.12 95 CYS A C 1
ATOM 698 O O . CYS A 1 95 ? 4.362 5.101 -6.616 1.00 88.12 95 CYS A O 1
ATOM 700 N N . VAL A 1 96 ? 5.773 3.895 -5.347 1.00 88.00 96 VAL A N 1
ATOM 701 C CA . VAL A 1 96 ? 6.849 4.899 -5.369 1.00 88.00 96 VAL A CA 1
ATOM 702 C C . VAL A 1 96 ? 7.836 4.549 -6.478 1.00 88.00 96 VAL A C 1
ATOM 704 O O . VAL A 1 96 ? 8.112 3.365 -6.692 1.00 88.00 96 VAL A O 1
ATOM 707 N N . MET A 1 97 ? 8.345 5.546 -7.203 1.00 87.62 97 MET A N 1
ATOM 708 C CA . MET A 1 97 ? 9.356 5.319 -8.234 1.00 87.62 97 MET A CA 1
ATOM 709 C C . MET A 1 97 ? 10.430 6.400 -8.323 1.00 87.62 97 MET A C 1
ATOM 711 O O . MET A 1 97 ? 10.183 7.554 -7.980 1.00 87.62 97 MET A O 1
ATOM 715 N N . THR A 1 98 ? 11.618 6.024 -8.804 1.00 81.19 98 THR A N 1
ATOM 716 C CA . THR A 1 98 ? 12.748 6.943 -9.010 1.00 81.19 98 THR A CA 1
ATOM 717 C C . THR A 1 98 ? 13.701 6.474 -10.117 1.00 81.19 98 THR A C 1
ATOM 719 O O . THR A 1 98 ? 13.948 5.273 -10.196 1.00 81.19 98 THR A O 1
ATOM 722 N N . PRO A 1 99 ? 14.278 7.371 -10.938 1.00 83.19 99 PRO A N 1
ATOM 723 C CA . PRO A 1 99 ? 13.910 8.779 -11.048 1.00 83.19 99 PRO A CA 1
ATOM 724 C C . PRO A 1 99 ? 12.551 8.924 -11.750 1.00 83.19 99 PRO A C 1
ATOM 726 O O . PRO A 1 99 ? 11.971 7.941 -12.221 1.00 83.19 99 PRO A O 1
ATOM 729 N N . ARG A 1 100 ? 12.047 10.158 -11.835 1.00 86.19 100 ARG A N 1
ATOM 730 C CA . ARG A 1 100 ? 10.819 10.490 -12.575 1.00 86.19 100 ARG A CA 1
ATOM 731 C C . ARG A 1 100 ? 10.878 9.965 -14.011 1.00 86.19 100 ARG A C 1
ATOM 733 O O . ARG A 1 100 ? 11.872 10.168 -14.715 1.00 86.19 100 ARG A O 1
ATOM 740 N N . HIS A 1 101 ? 9.810 9.312 -14.465 1.00 84.62 101 HIS A N 1
ATOM 741 C CA . HIS A 1 101 ? 9.751 8.733 -15.807 1.00 84.62 101 HIS A CA 1
ATOM 742 C C . HIS A 1 101 ? 8.313 8.659 -16.327 1.00 84.62 101 HIS A C 1
ATOM 744 O O . HIS A 1 101 ? 7.604 7.671 -16.124 1.00 84.62 101 HIS A O 1
ATOM 750 N N . ALA A 1 102 ? 7.913 9.685 -17.083 1.00 86.44 102 ALA A N 1
ATOM 751 C CA . ALA A 1 102 ? 6.526 9.899 -17.499 1.00 86.44 102 ALA A CA 1
ATOM 752 C C . ALA A 1 102 ? 5.831 8.675 -18.143 1.00 86.44 102 ALA A C 1
ATOM 754 O O . ALA A 1 102 ? 4.717 8.366 -17.725 1.00 86.44 102 ALA A O 1
ATOM 755 N N . PRO A 1 103 ? 6.445 7.911 -19.076 1.00 82.69 103 PRO A N 1
ATOM 756 C CA . PRO A 1 103 ? 5.805 6.703 -19.614 1.00 82.69 103 PRO A CA 1
ATOM 757 C C . PRO A 1 103 ? 5.495 5.625 -18.565 1.00 82.69 103 PRO A C 1
ATOM 759 O O . PRO A 1 103 ? 4.499 4.915 -18.670 1.00 82.69 103 PRO A O 1
ATOM 762 N N . VAL A 1 104 ? 6.345 5.498 -17.546 1.00 82.69 104 VAL A N 1
ATOM 763 C CA . VAL A 1 104 ? 6.226 4.457 -16.513 1.00 82.69 104 VAL A CA 1
ATOM 764 C C . VAL A 1 104 ? 5.257 4.911 -15.434 1.00 82.69 104 VAL A C 1
ATOM 766 O O . VAL A 1 104 ? 4.405 4.128 -15.017 1.00 82.69 104 VAL A O 1
ATOM 769 N N . ALA A 1 105 ? 5.325 6.185 -15.048 1.00 87.44 105 ALA A N 1
ATOM 770 C CA . ALA A 1 105 ? 4.331 6.804 -14.188 1.00 87.44 105 ALA A CA 1
ATOM 771 C C . ALA A 1 105 ? 2.931 6.660 -14.795 1.00 87.44 105 ALA A C 1
ATOM 773 O O . ALA A 1 105 ? 2.045 6.123 -14.143 1.00 87.44 105 ALA A O 1
ATOM 774 N N . ALA A 1 106 ? 2.759 6.992 -16.080 1.00 87.25 106 ALA A N 1
ATOM 775 C CA . ALA A 1 106 ? 1.484 6.847 -16.780 1.00 87.25 106 ALA A CA 1
ATOM 776 C C . ALA A 1 106 ? 0.950 5.403 -16.782 1.00 87.25 106 ALA A C 1
ATOM 778 O O . ALA A 1 106 ? -0.261 5.204 -16.684 1.00 87.25 106 ALA A O 1
ATOM 779 N N . LEU A 1 107 ? 1.826 4.394 -16.871 1.00 83.56 107 LEU A N 1
ATOM 780 C CA . LEU A 1 107 ? 1.422 2.994 -16.744 1.00 83.56 107 LEU A CA 1
ATOM 781 C C . LEU A 1 107 ? 0.937 2.671 -15.328 1.00 83.56 107 LEU A C 1
ATOM 783 O O . LEU A 1 107 ? -0.176 2.173 -15.161 1.00 83.56 107 LEU A O 1
ATOM 787 N N . PHE A 1 108 ? 1.754 2.946 -14.309 1.00 85.19 108 PHE A N 1
ATOM 788 C CA . PHE A 1 108 ? 1.402 2.624 -12.925 1.00 85.19 108 PHE A CA 1
ATOM 789 C C . PHE A 1 108 ? 0.222 3.451 -12.409 1.00 85.19 108 PHE A C 1
ATOM 791 O O . PHE A 1 108 ? -0.522 2.954 -11.568 1.00 85.19 108 PHE A O 1
ATOM 798 N N . SER A 1 109 ? -0.029 4.641 -12.961 1.00 90.56 109 SER A N 1
ATOM 799 C CA . SER A 1 109 ? -1.221 5.440 -12.659 1.00 90.56 109 SER A CA 1
ATOM 800 C C . SER A 1 109 ? -2.521 4.739 -13.061 1.00 90.56 109 SER A C 1
ATOM 802 O O . SER A 1 109 ? -3.566 5.008 -12.478 1.00 90.56 109 SER A O 1
ATOM 804 N N . LYS A 1 110 ? -2.480 3.792 -14.012 1.00 88.44 110 LYS A N 1
ATOM 805 C CA . LYS A 1 110 ? -3.632 2.925 -14.329 1.00 88.44 110 LYS A CA 1
ATOM 806 C C . LYS A 1 110 ? -3.862 1.836 -13.275 1.00 88.44 110 LYS A C 1
ATOM 808 O O . LYS A 1 110 ? -4.921 1.218 -13.259 1.00 88.44 110 LYS A O 1
ATOM 813 N N . LEU A 1 111 ? -2.867 1.573 -12.425 1.00 84.31 111 LEU A N 1
ATOM 814 C CA . LEU A 1 111 ? -2.891 0.547 -11.379 1.00 84.31 111 LEU A CA 1
ATOM 815 C C . LEU A 1 111 ? -3.127 1.130 -9.977 1.00 84.31 111 LEU A C 1
ATOM 817 O O . LEU A 1 111 ? -3.322 0.365 -9.028 1.00 84.31 111 LEU A O 1
ATOM 821 N N . GLY A 1 112 ? -3.110 2.456 -9.841 1.00 89.94 112 GLY A N 1
ATOM 822 C CA . GLY A 1 112 ? -3.349 3.178 -8.597 1.00 89.94 112 GLY A CA 1
ATOM 823 C C . GLY A 1 112 ? -2.509 4.453 -8.494 1.00 89.94 112 GLY A C 1
ATOM 824 O O . GLY A 1 112 ? -2.144 5.053 -9.502 1.00 89.94 112 GLY A O 1
ATOM 825 N N . THR A 1 113 ? -2.196 4.879 -7.273 1.00 91.44 113 THR A N 1
ATOM 826 C CA . THR A 1 113 ? -1.453 6.122 -7.024 1.00 91.44 113 THR A CA 1
ATOM 827 C C . THR A 1 113 ? 0.036 5.946 -7.314 1.00 91.44 113 THR A C 1
ATOM 829 O O . THR A 1 113 ? 0.652 4.979 -6.866 1.00 91.44 113 THR A O 1
ATOM 832 N N . VAL A 1 114 ? 0.640 6.907 -8.017 1.00 91.38 114 VAL A N 1
ATOM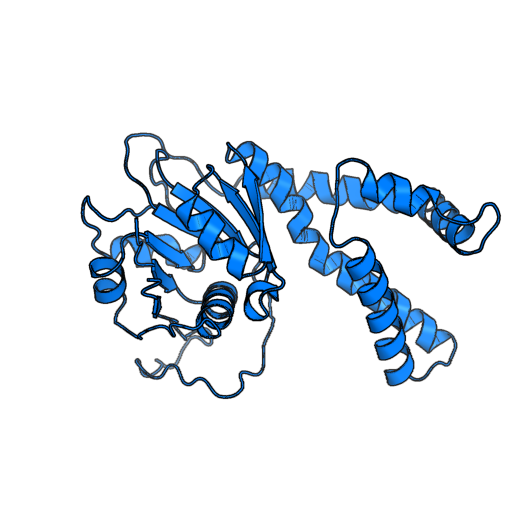 833 C CA . VAL A 1 114 ? 2.086 6.940 -8.277 1.00 91.38 114 VAL A CA 1
ATOM 834 C C . VAL A 1 114 ? 2.709 8.144 -7.591 1.00 91.38 114 VAL A C 1
ATOM 836 O O . VAL A 1 114 ? 2.234 9.264 -7.757 1.00 91.38 114 VAL A O 1
ATOM 839 N N . VAL A 1 115 ? 3.788 7.908 -6.848 1.00 92.19 115 VAL A N 1
ATOM 840 C CA . VAL A 1 115 ? 4.622 8.953 -6.252 1.00 92.19 115 VAL A CA 1
ATOM 841 C C . VAL A 1 115 ? 6.003 8.880 -6.889 1.00 92.19 115 VAL A C 1
ATOM 843 O O . VAL A 1 115 ? 6.740 7.915 -6.691 1.00 92.19 115 VAL A O 1
ATOM 846 N N . GLU A 1 116 ? 6.353 9.894 -7.674 1.00 92.69 116 GLU A N 1
ATOM 847 C CA . GLU A 1 116 ? 7.670 9.984 -8.301 1.00 92.69 116 GLU A CA 1
ATOM 848 C C . GLU A 1 116 ? 8.612 10.843 -7.450 1.00 92.69 116 GLU A C 1
ATOM 850 O O . GLU A 1 116 ? 8.266 11.966 -7.073 1.00 92.69 116 GLU A O 1
ATOM 855 N N . VAL A 1 117 ? 9.812 10.326 -7.187 1.00 90.12 117 VAL A N 1
ATOM 856 C CA . VAL A 1 117 ? 10.885 11.015 -6.457 1.00 90.12 117 VAL A CA 1
ATOM 857 C C . VAL A 1 117 ? 12.159 11.057 -7.294 1.00 90.12 117 VAL A C 1
ATOM 859 O O . VAL A 1 117 ? 12.371 10.227 -8.186 1.00 90.12 117 VAL A O 1
ATOM 862 N N . ASP A 1 118 ? 13.024 12.028 -7.026 1.00 87.88 118 ASP A N 1
ATOM 863 C CA . ASP A 1 118 ? 14.144 12.345 -7.914 1.00 87.88 118 ASP A CA 1
ATOM 864 C C . ASP A 1 118 ? 15.391 11.504 -7.615 1.00 87.88 118 ASP A C 1
ATOM 866 O O . ASP A 1 118 ? 16.226 11.307 -8.500 1.00 87.88 118 ASP A O 1
ATOM 870 N N . SER A 1 119 ? 15.498 10.945 -6.403 1.00 83.94 119 SER A N 1
ATOM 871 C CA . SER A 1 119 ? 16.653 10.140 -5.992 1.00 83.94 119 SER A CA 1
ATOM 872 C C . SER A 1 119 ? 16.299 8.822 -5.297 1.00 83.94 119 SER A C 1
ATOM 874 O O . SER A 1 119 ? 15.274 8.678 -4.627 1.00 83.94 119 SER A O 1
ATOM 876 N N . GLU A 1 120 ? 17.226 7.861 -5.370 1.00 79.12 120 GLU A N 1
ATOM 877 C CA . GLU A 1 120 ? 17.155 6.629 -4.575 1.00 79.12 120 GLU A CA 1
ATOM 878 C C . GLU A 1 120 ? 17.181 6.904 -3.065 1.00 79.12 120 GLU A C 1
ATOM 880 O O . GLU A 1 120 ? 16.626 6.126 -2.290 1.00 79.12 120 GLU A O 1
ATOM 885 N N . GLU A 1 121 ? 17.805 8.003 -2.632 1.00 82.62 121 GLU A N 1
ATOM 886 C CA . GLU A 1 121 ? 17.818 8.406 -1.226 1.00 82.62 121 GLU A CA 1
ATOM 887 C C . GLU A 1 121 ? 16.422 8.808 -0.742 1.00 82.62 121 GLU A C 1
ATOM 889 O O . GLU A 1 121 ? 15.983 8.348 0.313 1.00 82.62 121 GLU A O 1
ATOM 894 N N . GLU A 1 122 ? 15.702 9.615 -1.523 1.00 85.25 122 GLU A N 1
ATOM 895 C CA . GLU A 1 122 ? 14.304 9.950 -1.246 1.00 85.25 122 GLU A CA 1
ATOM 896 C C . GLU A 1 122 ? 13.428 8.702 -1.277 1.00 85.25 122 GLU A C 1
ATOM 898 O O . GLU A 1 122 ? 12.673 8.463 -0.336 1.00 85.25 122 GLU A O 1
ATOM 903 N N . MET A 1 123 ? 13.582 7.845 -2.293 1.00 82.25 123 MET A N 1
ATOM 904 C CA . MET A 1 123 ? 12.822 6.596 -2.366 1.00 82.25 123 MET A CA 1
ATOM 905 C C . MET A 1 123 ? 13.061 5.725 -1.127 1.00 82.25 123 MET A C 1
ATOM 907 O O . MET A 1 123 ? 12.110 5.165 -0.590 1.00 82.25 123 MET A O 1
ATOM 911 N N . ARG A 1 124 ? 14.297 5.648 -0.619 1.00 78.69 124 ARG A N 1
ATOM 912 C CA . ARG A 1 124 ? 14.627 4.883 0.594 1.00 78.69 124 ARG A CA 1
ATOM 913 C C . ARG A 1 124 ? 13.849 5.371 1.814 1.00 78.69 124 ARG A C 1
ATOM 915 O O . ARG A 1 124 ? 13.333 4.540 2.554 1.00 78.69 124 ARG A O 1
ATOM 922 N N . LYS A 1 125 ? 13.711 6.690 1.981 1.00 83.00 125 LYS A N 1
ATOM 923 C CA . LYS A 1 125 ? 12.900 7.300 3.052 1.00 83.00 125 LYS A CA 1
ATOM 924 C C . LYS A 1 125 ? 11.421 6.912 2.915 1.00 83.00 125 LYS A C 1
ATOM 926 O O . LYS A 1 125 ? 10.767 6.627 3.911 1.00 83.00 125 LYS A O 1
ATOM 931 N N . MET A 1 126 ? 10.919 6.815 1.683 1.00 84.69 126 MET A N 1
ATOM 932 C CA . MET A 1 126 ? 9.529 6.431 1.396 1.00 84.69 126 MET A CA 1
ATOM 933 C C . MET A 1 126 ? 9.247 4.937 1.625 1.00 84.69 126 MET A C 1
ATOM 935 O O . MET A 1 126 ? 8.135 4.578 2.013 1.00 84.69 126 MET A O 1
ATOM 939 N N . ILE A 1 127 ? 10.231 4.051 1.416 1.00 77.38 127 ILE A N 1
ATOM 940 C CA . ILE A 1 127 ? 10.058 2.594 1.576 1.00 77.38 127 ILE A CA 1
ATOM 941 C C . ILE A 1 127 ? 9.616 2.227 2.993 1.00 77.38 127 ILE A C 1
ATOM 943 O O . ILE A 1 127 ? 8.792 1.325 3.135 1.00 77.38 127 ILE A O 1
ATOM 947 N N . GLY A 1 128 ? 10.086 2.935 4.026 1.00 77.94 128 GLY A N 1
ATOM 948 C CA . GLY A 1 128 ? 9.677 2.673 5.412 1.00 77.94 128 GLY A CA 1
ATOM 949 C C . GLY A 1 128 ? 8.154 2.662 5.591 1.00 77.94 128 GLY A C 1
ATOM 950 O O . GLY A 1 128 ? 7.613 1.787 6.262 1.00 77.94 128 GLY A O 1
ATOM 951 N N . ILE A 1 129 ? 7.438 3.544 4.885 1.00 85.94 129 ILE A N 1
ATOM 952 C CA . ILE A 1 129 ? 5.971 3.621 4.933 1.00 85.94 129 ILE A CA 1
ATOM 953 C C . ILE A 1 129 ? 5.312 2.361 4.355 1.00 85.94 129 ILE A C 1
ATOM 955 O O . ILE A 1 129 ? 4.280 1.912 4.853 1.00 85.94 129 ILE A O 1
ATOM 959 N N . THR A 1 130 ? 5.918 1.730 3.347 1.00 77.50 130 THR A N 1
ATOM 960 C CA . THR A 1 130 ? 5.384 0.492 2.749 1.00 77.50 130 THR A CA 1
ATOM 961 C C . THR A 1 130 ? 5.394 -0.690 3.726 1.00 77.50 130 THR A C 1
ATOM 963 O O . THR A 1 130 ? 4.580 -1.607 3.593 1.00 77.50 130 THR A O 1
ATOM 966 N N . CYS A 1 131 ? 6.248 -0.646 4.754 1.00 76.81 131 CYS A N 1
ATOM 967 C CA . CYS A 1 131 ? 6.342 -1.670 5.794 1.00 76.81 131 CYS A CA 1
ATOM 968 C C . CYS A 1 131 ? 5.173 -1.623 6.796 1.00 76.81 131 CYS A C 1
ATOM 970 O O . CYS A 1 131 ? 4.969 -2.579 7.546 1.00 76.81 131 CYS A O 1
ATOM 972 N N . LEU A 1 132 ? 4.361 -0.559 6.790 1.00 86.12 132 LEU A N 1
ATOM 973 C CA . LEU A 1 132 ? 3.258 -0.381 7.740 1.00 86.12 132 LEU A CA 1
ATOM 974 C C . LEU A 1 132 ? 2.045 -1.281 7.467 1.00 86.12 132 LEU A C 1
ATOM 976 O O . LEU A 1 132 ? 1.161 -1.369 8.313 1.00 86.12 132 LEU A O 1
ATOM 980 N N . MET A 1 133 ? 1.999 -1.999 6.338 1.00 83.75 133 MET A N 1
ATOM 981 C CA . MET A 1 133 ? 0.896 -2.928 6.041 1.00 83.75 133 MET A CA 1
ATOM 982 C C . MET A 1 133 ? 0.717 -3.986 7.136 1.00 83.75 133 MET A C 1
ATOM 984 O O . MET A 1 133 ? -0.399 -4.225 7.588 1.00 83.75 133 MET A O 1
ATOM 988 N N . GLY A 1 134 ? 1.816 -4.616 7.570 1.00 84.69 134 GLY A N 1
ATOM 989 C CA . GLY A 1 134 ? 1.767 -5.649 8.609 1.00 84.69 134 GLY A CA 1
ATOM 990 C C . GLY A 1 134 ? 1.300 -5.089 9.950 1.00 84.69 134 GLY A C 1
ATOM 991 O O . GLY A 1 134 ? 0.508 -5.727 10.641 1.00 84.69 134 GLY A O 1
ATOM 992 N N . GLN A 1 135 ? 1.729 -3.866 10.270 1.00 90.38 135 GLN A N 1
ATOM 993 C CA . GLN A 1 135 ? 1.251 -3.144 11.442 1.00 90.38 135 GLN A CA 1
ATOM 994 C C . GLN A 1 135 ? -0.270 -2.938 11.348 1.00 90.38 135 GLN A C 1
ATOM 996 O O . GLN A 1 135 ? -0.991 -3.332 12.265 1.00 90.38 135 GLN A O 1
ATOM 1001 N N . LEU A 1 136 ? -0.766 -2.379 10.237 1.00 92.44 136 LEU A N 1
ATOM 1002 C CA . LEU A 1 136 ? -2.183 -2.054 10.066 1.00 92.44 136 LEU A CA 1
ATOM 1003 C C . LEU A 1 136 ? -3.070 -3.298 10.227 1.00 92.44 136 LEU A C 1
ATOM 1005 O O . LEU A 1 136 ? -4.105 -3.247 10.890 1.00 92.44 136 LEU A O 1
ATOM 1009 N N . TYR A 1 137 ? -2.638 -4.439 9.680 1.00 93.12 137 TYR A N 1
ATOM 1010 C CA . TYR A 1 137 ? -3.334 -5.715 9.864 1.00 93.12 137 TYR A CA 1
ATOM 1011 C C . TYR A 1 137 ? -3.312 -6.192 11.321 1.00 93.12 137 TYR A C 1
ATOM 1013 O O . TYR A 1 137 ? -4.311 -6.722 11.805 1.00 93.12 137 TYR A O 1
ATOM 1021 N N . ALA A 1 138 ? -2.210 -5.978 12.046 1.00 94.62 138 ALA A N 1
ATOM 1022 C CA . ALA A 1 138 ? -2.132 -6.296 13.470 1.00 94.62 138 ALA A CA 1
ATOM 1023 C C . ALA A 1 138 ? -3.066 -5.411 14.316 1.00 94.62 138 ALA A C 1
ATOM 1025 O O . ALA A 1 138 ? -3.691 -5.915 15.248 1.00 94.62 138 ALA A O 1
ATOM 1026 N N . GLN A 1 139 ? -3.235 -4.128 13.973 1.00 95.38 139 GLN A N 1
ATOM 1027 C CA . GLN A 1 139 ? -4.222 -3.256 14.627 1.00 95.38 139 GLN A CA 1
ATOM 1028 C C . GLN A 1 139 ? -5.655 -3.734 14.386 1.00 95.38 139 GLN A C 1
ATOM 1030 O O . GLN A 1 139 ? -6.439 -3.819 15.329 1.00 95.38 139 GLN A O 1
ATOM 1035 N N . GLN A 1 140 ? -5.989 -4.091 13.142 1.00 97.69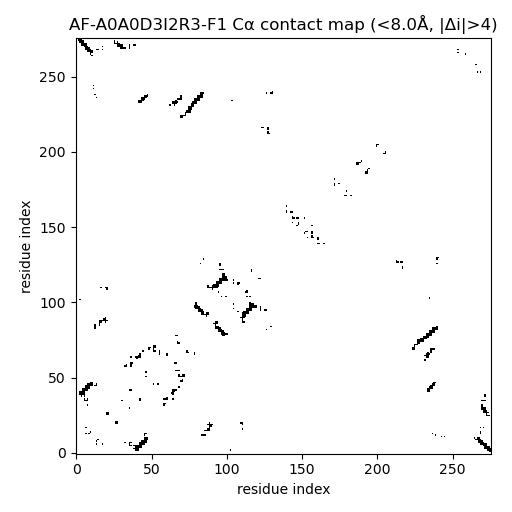 140 GLN A N 1
ATOM 1036 C CA . GLN A 1 140 ? -7.297 -4.658 12.809 1.00 97.69 140 GLN A CA 1
ATOM 1037 C C . GLN A 1 140 ? -7.558 -5.954 13.585 1.00 97.69 140 GLN A C 1
ATOM 1039 O O . GLN A 1 140 ? -8.641 -6.138 14.135 1.00 97.69 140 GLN A O 1
ATOM 1044 N N . LEU A 1 141 ? -6.555 -6.831 13.681 1.00 97.88 141 LEU A N 1
ATOM 1045 C CA . LEU A 1 141 ? -6.659 -8.059 14.462 1.00 97.88 141 LEU A CA 1
ATOM 1046 C C . LEU A 1 141 ? -6.893 -7.766 15.949 1.00 97.88 141 LEU A C 1
ATOM 1048 O O . LEU A 1 141 ? -7.776 -8.371 16.544 1.00 97.88 141 LEU A O 1
ATOM 1052 N N . ALA A 1 142 ? -6.160 -6.818 16.537 1.00 97.75 142 ALA A N 1
ATOM 1053 C CA . ALA A 1 142 ? -6.348 -6.428 17.934 1.00 97.75 142 ALA A CA 1
ATOM 1054 C C . ALA A 1 142 ? -7.762 -5.881 18.196 1.00 97.75 142 ALA A C 1
ATOM 1056 O O . ALA A 1 142 ? -8.412 -6.293 19.154 1.00 97.75 142 ALA A O 1
ATOM 1057 N N . ALA A 1 143 ? -8.275 -5.016 17.313 1.00 98.06 143 ALA A N 1
ATOM 1058 C CA . ALA A 1 143 ? -9.637 -4.493 17.410 1.00 98.06 143 ALA A CA 1
ATOM 1059 C C . ALA A 1 143 ? -10.698 -5.601 17.272 1.00 98.06 143 ALA A C 1
ATOM 1061 O O . ALA A 1 143 ? -11.692 -5.608 17.999 1.00 98.06 143 ALA A O 1
ATOM 1062 N N . GLN A 1 144 ? -10.484 -6.561 16.365 1.00 98.44 144 GLN A N 1
ATOM 1063 C CA . GLN A 1 144 ? -11.369 -7.714 16.205 1.00 98.44 144 GLN A CA 1
ATOM 1064 C C . GLN A 1 144 ? -11.374 -8.587 17.465 1.00 98.44 144 GLN A C 1
ATOM 1066 O O . GLN A 1 144 ? -12.452 -8.945 17.938 1.00 98.44 144 GLN A O 1
ATOM 1071 N N . SER A 1 145 ? -10.198 -8.919 18.003 1.00 98.44 145 SER A N 1
ATOM 1072 C CA . SER A 1 145 ? -10.064 -9.720 19.224 1.00 98.44 145 SER A CA 1
ATOM 1073 C C . SER A 1 145 ? -10.743 -9.042 20.410 1.00 98.44 145 SER A C 1
ATOM 1075 O O . SER A 1 145 ? -11.501 -9.688 21.125 1.00 98.44 145 SER A O 1
ATOM 1077 N N . TRP A 1 146 ? -10.573 -7.725 20.562 1.00 98.44 146 TRP A N 1
ATOM 1078 C CA . TRP A 1 146 ? -11.242 -6.974 21.621 1.00 98.44 146 TRP A CA 1
ATOM 1079 C C . TRP A 1 146 ? -12.771 -7.075 21.523 1.00 98.44 146 TRP A C 1
ATOM 1081 O O . TRP A 1 146 ? -13.429 -7.348 22.523 1.00 98.44 146 TRP A O 1
ATOM 1091 N N . LEU A 1 147 ? -13.360 -6.945 20.325 1.00 98.69 147 LEU A N 1
ATOM 1092 C CA . LEU A 1 147 ? -14.808 -7.134 20.143 1.00 98.69 147 LEU A CA 1
ATOM 1093 C C . LEU A 1 147 ? -15.264 -8.550 20.519 1.00 98.69 147 LEU A C 1
ATOM 1095 O O . LEU A 1 147 ? -16.326 -8.713 21.119 1.00 98.69 147 LEU A O 1
ATOM 1099 N N . GLN A 1 148 ? -14.470 -9.570 20.189 1.00 98.56 148 GLN A N 1
ATOM 1100 C CA . GLN A 1 148 ? -14.761 -10.955 20.570 1.00 98.56 148 GLN A CA 1
ATOM 1101 C C . GLN A 1 148 ? -14.717 -11.144 22.092 1.00 98.56 148 GLN A C 1
ATOM 1103 O O . GLN A 1 148 ? -15.589 -11.808 22.648 1.00 98.56 148 GLN A O 1
ATOM 1108 N N . GLU A 1 149 ? -13.762 -10.513 22.778 1.00 98.56 149 GLU A N 1
ATOM 1109 C CA . GLU A 1 149 ? -13.688 -10.485 24.245 1.00 98.56 149 GLU A CA 1
ATOM 1110 C C . GLU A 1 149 ? -14.897 -9.776 24.874 1.00 98.56 149 GLU A C 1
ATOM 1112 O O . GLU A 1 149 ? -15.342 -10.165 25.951 1.00 98.56 149 GLU A O 1
ATOM 1117 N N . GLN A 1 150 ? -15.490 -8.800 24.175 1.00 98.38 150 GLN A N 1
ATOM 1118 C CA . GLN A 1 150 ? -16.762 -8.178 24.565 1.00 98.38 150 GLN A CA 1
ATOM 1119 C C . GLN A 1 150 ? -18.000 -9.041 24.234 1.00 98.38 150 GLN A C 1
ATOM 1121 O O . GLN A 1 150 ? -19.133 -8.598 24.425 1.00 98.38 150 GLN A O 1
ATOM 1126 N N . GLY A 1 151 ? -17.820 -10.266 23.730 1.00 98.38 151 GLY A N 1
ATOM 1127 C CA . GLY A 1 151 ? -18.904 -11.200 23.414 1.00 98.38 151 GLY A CA 1
ATOM 1128 C C . GLY A 1 151 ? -19.531 -11.021 22.028 1.00 98.38 151 GLY A C 1
ATOM 1129 O O . GLY A 1 151 ? -20.584 -11.600 21.756 1.00 98.38 151 GLY A O 1
ATOM 1130 N N . VAL A 1 152 ? -18.915 -10.239 21.135 1.00 98.62 152 VAL A N 1
ATOM 1131 C CA . VAL A 1 152 ? -19.376 -10.105 19.745 1.00 98.62 152 VAL A CA 1
ATOM 1132 C C . VAL A 1 152 ? -18.973 -11.340 18.938 1.00 98.62 152 VAL A C 1
ATOM 1134 O O . VAL A 1 152 ? -17.837 -11.804 19.008 1.00 98.62 152 VAL A O 1
ATOM 1137 N N . ASP A 1 153 ? -19.898 -11.851 18.119 1.00 98.44 153 ASP A N 1
ATOM 1138 C CA . ASP A 1 153 ? -19.620 -12.944 17.180 1.00 98.44 153 ASP A CA 1
ATOM 1139 C C . ASP A 1 153 ? -18.387 -12.650 16.308 1.00 98.44 153 ASP A C 1
ATOM 1141 O O . ASP A 1 153 ? -18.222 -11.547 15.782 1.00 98.44 153 ASP A O 1
ATOM 1145 N N . ALA A 1 154 ? -17.548 -13.665 16.091 1.00 97.38 154 ALA A N 1
ATOM 1146 C CA . ALA A 1 154 ? -16.297 -13.524 15.356 1.00 97.38 154 ALA A CA 1
ATOM 1147 C C . ALA A 1 154 ? -16.494 -13.001 13.925 1.00 97.38 154 ALA A C 1
ATOM 1149 O O . ALA A 1 154 ? -15.712 -12.170 13.456 1.00 97.38 154 ALA A O 1
ATOM 1150 N N . GLY A 1 155 ? -17.544 -13.457 13.238 1.00 98.19 155 GLY A N 1
ATOM 1151 C CA . GLY A 1 155 ? -17.873 -12.997 11.895 1.00 98.19 155 GLY A CA 1
ATOM 1152 C C . GLY A 1 155 ? -18.369 -11.552 11.888 1.00 98.19 155 GLY A C 1
ATOM 1153 O O . GLY A 1 155 ? -17.990 -10.778 11.009 1.00 98.19 155 GLY A O 1
ATOM 1154 N N . ALA A 1 156 ? -19.200 -11.170 12.859 1.00 98.56 156 ALA A N 1
ATOM 1155 C CA . ALA A 1 156 ? -19.662 -9.792 13.020 1.00 98.56 156 ALA A CA 1
ATOM 1156 C C . ALA A 1 156 ? -18.513 -8.830 13.364 1.00 98.56 156 ALA A C 1
ATOM 1158 O O . ALA A 1 156 ? -18.408 -7.780 12.730 1.00 98.56 156 ALA A O 1
ATOM 1159 N N . ALA A 1 157 ? -17.620 -9.212 14.282 1.00 98.62 157 ALA A N 1
ATOM 1160 C CA . ALA A 1 157 ? -16.444 -8.433 14.664 1.00 98.62 157 ALA A CA 1
ATOM 1161 C C . ALA A 1 157 ? -15.519 -8.177 13.465 1.00 98.62 157 ALA A C 1
ATOM 1163 O O . ALA A 1 157 ? -15.186 -7.028 13.176 1.00 98.62 157 ALA A O 1
ATOM 1164 N N . ALA A 1 158 ? -15.175 -9.227 12.710 1.00 98.19 158 ALA A N 1
ATOM 1165 C CA . ALA A 1 158 ? -14.331 -9.104 11.522 1.00 98.19 158 ALA A CA 1
ATOM 1166 C C . ALA A 1 158 ? -14.965 -8.199 10.451 1.00 98.19 158 ALA A C 1
ATOM 1168 O O . ALA A 1 158 ? -14.294 -7.329 9.891 1.00 98.19 158 ALA A O 1
ATOM 1169 N N . ARG A 1 159 ? -16.272 -8.364 10.185 1.00 98.38 159 ARG A N 1
ATOM 1170 C CA . ARG A 1 159 ? -17.003 -7.507 9.235 1.00 98.38 159 ARG A CA 1
ATOM 1171 C C . ARG A 1 159 ? -17.001 -6.046 9.675 1.00 98.38 159 ARG A C 1
ATOM 1173 O O . ARG A 1 159 ? -16.767 -5.174 8.843 1.00 98.38 159 ARG A O 1
ATOM 1180 N N . TRP A 1 160 ? -17.256 -5.785 10.955 1.00 98.38 160 TRP A N 1
ATOM 1181 C CA . TRP A 1 160 ? -17.326 -4.428 11.485 1.00 98.38 160 TRP A CA 1
ATOM 1182 C C . TRP A 1 160 ? -15.969 -3.724 11.445 1.00 98.38 160 TRP A C 1
ATOM 1184 O O . TRP A 1 160 ? -15.865 -2.643 10.871 1.00 98.38 160 TRP A O 1
ATOM 1194 N N . VAL A 1 161 ? -14.911 -4.361 11.955 1.00 98.38 161 VAL A N 1
ATOM 1195 C CA . VAL A 1 161 ? -13.551 -3.795 11.935 1.00 98.38 161 VAL A CA 1
ATOM 1196 C C . VAL A 1 161 ? -13.086 -3.536 10.505 1.00 98.38 161 VAL A C 1
ATOM 1198 O O . VAL A 1 161 ? -12.590 -2.450 10.205 1.00 98.38 161 VAL A O 1
ATOM 1201 N N . GLY A 1 162 ? -13.297 -4.493 9.597 1.00 97.69 162 GLY A N 1
ATOM 1202 C CA . GLY A 1 162 ? -12.960 -4.317 8.186 1.00 97.69 162 GLY A CA 1
ATOM 1203 C C . GLY A 1 162 ? -13.685 -3.126 7.553 1.00 97.69 162 GLY A C 1
ATOM 1204 O O . GLY A 1 162 ? -13.056 -2.329 6.856 1.00 97.69 162 GLY A O 1
ATOM 1205 N N . ALA A 1 163 ? -14.984 -2.966 7.827 1.00 97.94 163 ALA A N 1
ATOM 1206 C CA . ALA A 1 163 ? -15.775 -1.848 7.320 1.00 97.94 163 ALA A CA 1
ATOM 1207 C C . ALA A 1 163 ? -15.298 -0.492 7.871 1.00 97.94 163 ALA A C 1
ATOM 1209 O O . ALA A 1 163 ? -15.128 0.445 7.091 1.00 97.94 163 ALA A O 1
ATOM 1210 N N . VAL A 1 164 ? -15.023 -0.399 9.178 1.00 97.50 164 VAL A N 1
ATOM 1211 C CA . VAL A 1 164 ? -14.546 0.834 9.832 1.00 97.50 164 VAL A CA 1
ATOM 1212 C C . VAL A 1 164 ? -13.192 1.273 9.269 1.00 97.50 164 VAL A C 1
ATOM 1214 O O . VAL A 1 164 ? -13.039 2.411 8.829 1.00 97.50 164 VAL A O 1
ATOM 1217 N N . TYR A 1 165 ? -12.213 0.370 9.199 1.00 96.62 165 TYR A N 1
ATOM 1218 C CA . TYR A 1 165 ? -10.900 0.715 8.647 1.00 96.62 165 TYR A CA 1
ATOM 1219 C C . TYR A 1 165 ? -10.979 1.077 7.162 1.00 96.62 165 TYR A C 1
ATOM 1221 O O . TYR A 1 165 ? -10.279 1.988 6.713 1.00 96.62 165 TYR A O 1
ATOM 1229 N N . HIS A 1 166 ? -11.832 0.388 6.397 1.00 94.50 166 HIS A N 1
ATOM 1230 C CA . HIS A 1 166 ? -12.028 0.705 4.989 1.00 94.50 166 HIS A CA 1
ATOM 1231 C C . HIS A 1 166 ? -12.616 2.101 4.798 1.00 94.50 166 HIS A C 1
ATOM 1233 O O . HIS A 1 166 ? -12.089 2.848 3.978 1.00 94.50 166 HIS A O 1
ATOM 1239 N N . THR A 1 167 ? -13.663 2.466 5.546 1.00 95.69 167 THR A N 1
ATOM 1240 C CA . THR A 1 167 ? -14.304 3.776 5.381 1.00 95.69 167 THR A CA 1
ATOM 1241 C C . THR A 1 167 ? -13.372 4.920 5.775 1.00 95.69 167 THR A C 1
ATOM 1243 O O . THR A 1 167 ? -13.317 5.905 5.050 1.00 95.69 167 THR A O 1
ATOM 1246 N N . VAL A 1 168 ? -12.575 4.772 6.840 1.00 93.94 168 VAL A N 1
ATOM 1247 C CA . VAL A 1 168 ? -11.589 5.795 7.243 1.00 93.94 168 VAL A CA 1
ATOM 1248 C C . VAL A 1 168 ? -10.468 5.915 6.207 1.00 93.94 168 VAL A C 1
ATOM 1250 O O . VAL A 1 168 ? -10.101 7.016 5.812 1.00 93.94 168 VAL A O 1
ATOM 1253 N N . SER A 1 169 ? -9.963 4.785 5.699 1.00 92.56 169 SER A N 1
ATOM 1254 C CA . SER A 1 169 ? -8.931 4.796 4.649 1.00 92.56 169 SER A CA 1
ATOM 1255 C C . SER A 1 169 ? -9.449 5.354 3.319 1.00 92.56 169 SER A C 1
ATOM 1257 O O . SER A 1 169 ? -8.677 5.904 2.538 1.00 92.56 169 SER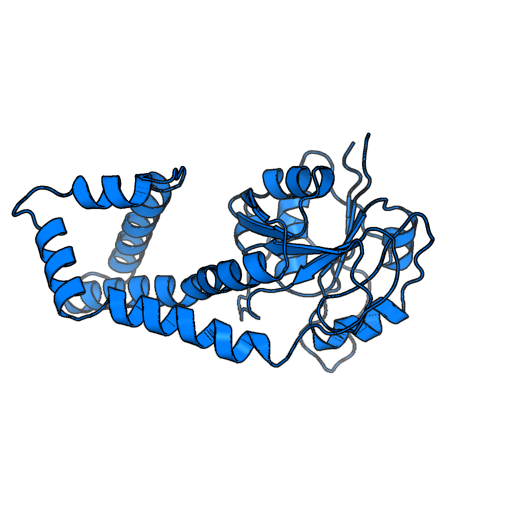 A O 1
ATOM 1259 N N . TYR A 1 170 ? -10.741 5.171 3.033 1.00 92.00 170 TYR A N 1
ATOM 1260 C CA . TYR A 1 170 ? -11.398 5.728 1.855 1.00 92.00 170 TYR A CA 1
ATOM 1261 C C . TYR A 1 170 ? -11.537 7.248 1.967 1.00 92.00 170 TYR A C 1
ATOM 1263 O O . TYR A 1 170 ? -11.224 7.954 1.012 1.00 92.00 170 TYR A O 1
ATOM 1271 N N . ASP A 1 171 ? -11.951 7.745 3.131 1.00 92.19 171 ASP A N 1
ATOM 1272 C CA . ASP A 1 171 ? -12.084 9.178 3.397 1.00 92.19 171 ASP A CA 1
ATOM 1273 C C . ASP A 1 171 ? -10.735 9.908 3.255 1.00 92.19 171 ASP A C 1
ATOM 1275 O O . ASP A 1 171 ? -10.625 10.937 2.591 1.00 92.19 171 ASP A O 1
ATOM 1279 N N . SER A 1 172 ? -9.651 9.288 3.734 1.00 93.38 172 SER A N 1
ATOM 1280 C CA . SER A 1 172 ? -8.295 9.832 3.615 1.00 93.38 172 SER A CA 1
ATOM 1281 C C . SER A 1 172 ? -7.597 9.547 2.270 1.00 93.38 172 SER A C 1
ATOM 1283 O O . SER A 1 172 ? -6.387 9.752 2.158 1.00 93.38 172 SER A O 1
ATOM 1285 N N . ALA A 1 173 ? -8.297 9.022 1.256 1.00 88.50 173 ALA A N 1
ATOM 1286 C CA . ALA A 1 173 ? -7.672 8.503 0.031 1.00 88.50 173 ALA A CA 1
ATOM 1287 C C . ALA A 1 173 ? -7.153 9.583 -0.937 1.00 88.50 173 ALA A C 1
ATOM 1289 O O . ALA A 1 173 ? -6.367 9.261 -1.831 1.00 88.50 173 ALA A O 1
ATOM 1290 N N . THR A 1 174 ? -7.560 10.847 -0.769 1.00 86.81 174 THR A N 1
ATOM 1291 C CA . THR A 1 174 ? -7.119 11.977 -1.614 1.00 86.81 174 THR A CA 1
ATOM 1292 C C . THR A 1 174 ? -6.346 13.011 -0.783 1.00 86.81 174 THR A C 1
ATOM 1294 O O . THR A 1 174 ? -6.882 14.076 -0.475 1.00 86.81 174 THR A O 1
ATOM 1297 N N . PRO A 1 175 ? -5.102 12.708 -0.366 1.00 87.38 175 PRO A N 1
ATOM 1298 C CA . PRO A 1 175 ? -4.362 13.568 0.547 1.00 87.38 175 PRO A CA 1
ATOM 1299 C C . PRO A 1 175 ? -3.680 14.748 -0.160 1.00 87.38 175 PRO A C 1
ATOM 1301 O O . PRO A 1 175 ? -3.121 14.617 -1.250 1.00 87.38 175 PRO A O 1
ATOM 1304 N N . GLY A 1 176 ? -3.667 15.889 0.522 1.00 91.81 176 GLY A N 1
ATOM 1305 C CA . GLY A 1 176 ? -2.752 17.011 0.331 1.00 91.81 176 GLY A CA 1
ATOM 1306 C C . GLY A 1 176 ? -1.867 17.219 1.572 1.00 91.81 176 GLY A C 1
ATOM 1307 O O . GLY A 1 176 ? -1.966 16.444 2.526 1.00 91.81 176 GLY A O 1
ATOM 1308 N N . PRO A 1 177 ? -1.013 18.260 1.583 1.00 92.69 177 PRO A N 1
ATOM 1309 C CA . PRO A 1 177 ? -0.054 18.503 2.668 1.00 92.69 177 PRO A CA 1
ATOM 1310 C C . PRO A 1 177 ? -0.679 18.558 4.069 1.00 92.69 177 PRO A C 1
ATOM 1312 O O . PRO A 1 177 ? -0.092 18.036 5.013 1.00 92.69 177 PRO A O 1
ATOM 1315 N N . ASP A 1 178 ? -1.888 19.115 4.181 1.00 94.19 178 ASP A N 1
ATOM 1316 C CA . ASP A 1 178 ? -2.552 19.351 5.468 1.00 94.19 178 ASP A CA 1
ATOM 1317 C C . ASP A 1 178 ? -3.672 18.343 5.778 1.00 94.19 178 ASP A C 1
ATOM 1319 O O . ASP A 1 178 ? -4.202 18.333 6.887 1.00 94.19 178 ASP A O 1
ATOM 1323 N N . THR A 1 179 ? -4.026 17.454 4.839 1.00 94.00 179 THR A N 1
ATOM 1324 C CA . THR A 1 179 ? -5.222 16.596 4.952 1.00 94.00 179 THR A CA 1
ATOM 1325 C C . THR A 1 179 ? -5.237 15.768 6.231 1.00 94.00 179 THR A C 1
ATOM 1327 O O . THR A 1 179 ? -6.247 15.734 6.926 1.00 94.00 179 THR A O 1
ATOM 1330 N N . PHE A 1 180 ? -4.126 15.116 6.580 1.00 94.62 180 PHE A N 1
ATOM 1331 C CA . PHE A 1 180 ? -4.087 14.271 7.776 1.00 94.62 180 PHE A CA 1
ATOM 1332 C C . PHE A 1 180 ? -4.148 15.080 9.075 1.00 94.62 180 PHE A C 1
ATOM 1334 O O . PHE A 1 180 ? -4.718 14.599 10.051 1.00 94.62 180 PHE A O 1
ATOM 1341 N N . ALA A 1 181 ? -3.599 16.299 9.093 1.00 94.62 181 ALA A N 1
ATOM 1342 C CA . ALA A 1 181 ? -3.731 17.191 10.240 1.00 94.62 181 ALA A CA 1
ATOM 1343 C C . ALA A 1 181 ? -5.193 17.624 10.405 1.00 94.62 181 ALA A C 1
ATOM 1345 O O . ALA A 1 181 ? -5.755 17.459 11.484 1.00 94.62 181 ALA A O 1
ATOM 1346 N N . SER A 1 182 ? -5.843 18.050 9.318 1.00 94.88 182 SER A N 1
ATOM 1347 C CA . SER A 1 182 ? -7.253 18.448 9.335 1.00 94.88 182 SER A CA 1
ATOM 1348 C C . SER A 1 182 ? -8.189 17.312 9.762 1.00 94.88 182 SER A C 1
ATOM 1350 O O . SER A 1 182 ? -9.053 17.534 10.601 1.00 94.88 182 SER A O 1
ATOM 1352 N N . LEU A 1 183 ? -7.981 16.081 9.276 1.00 95.00 183 LEU A N 1
ATOM 1353 C CA . LEU A 1 183 ? -8.776 14.913 9.694 1.00 95.00 183 LEU A CA 1
ATOM 1354 C C . LEU A 1 183 ? -8.633 14.611 11.198 1.00 95.00 183 LEU A C 1
ATOM 1356 O O . LEU A 1 183 ? -9.565 14.130 11.843 1.00 95.00 183 LEU A O 1
ATOM 1360 N N . VAL A 1 184 ? -7.463 14.886 11.778 1.00 93.88 184 VAL A N 1
ATOM 1361 C CA . VAL A 1 184 ? -7.229 14.747 13.223 1.00 93.88 184 VAL A CA 1
ATOM 1362 C C . VAL A 1 184 ? -7.864 15.897 14.010 1.00 93.88 184 VAL A C 1
ATOM 1364 O O . VAL A 1 184 ? -8.342 15.675 15.119 1.00 93.88 184 VAL A O 1
ATOM 1367 N N . GLU A 1 185 ? -7.887 17.109 13.463 1.00 93.94 185 GLU A N 1
ATOM 1368 C CA . GLU A 1 185 ? -8.501 18.288 14.092 1.00 93.94 185 GLU A CA 1
ATOM 1369 C C . GLU A 1 185 ? -10.033 18.281 14.023 1.00 93.94 185 GLU A C 1
ATOM 1371 O O . GLU A 1 185 ? -10.685 18.876 14.876 1.00 93.94 185 GLU A O 1
ATOM 1376 N N . GLU A 1 186 ? -10.621 17.575 13.056 1.00 93.94 186 GLU A N 1
ATOM 1377 C CA . GLU A 1 186 ? -12.076 17.451 12.894 1.00 93.94 186 GLU A CA 1
ATOM 1378 C C . GLU A 1 186 ? -12.757 16.689 14.049 1.00 93.94 186 GLU A C 1
ATOM 1380 O O . GLU A 1 186 ? -13.980 16.739 14.211 1.00 93.94 186 GLU A O 1
ATOM 1385 N N . GLN A 1 187 ? -11.987 15.993 14.893 1.00 94.88 187 GLN A N 1
ATOM 1386 C CA . GLN A 1 187 ? -12.549 15.247 16.016 1.00 94.88 187 GLN A CA 1
ATOM 1387 C C . GLN A 1 187 ? -13.256 16.179 17.006 1.00 94.88 187 GLN A C 1
ATOM 1389 O O . GLN A 1 187 ? -12.736 17.217 17.407 1.00 94.88 187 GLN A O 1
ATOM 1394 N N . THR A 1 188 ? -14.461 15.790 17.430 1.00 94.31 188 THR A N 1
ATOM 1395 C CA . THR A 1 188 ? -15.275 16.607 18.338 1.00 94.31 188 THR A CA 1
ATOM 1396 C C . THR A 1 188 ? -14.561 16.807 19.685 1.00 94.31 188 THR A C 1
ATOM 1398 O O . THR A 1 188 ? -14.262 15.801 20.338 1.00 94.31 188 THR A O 1
ATOM 1401 N N . PRO A 1 189 ? -14.342 18.058 20.145 1.00 94.06 189 PRO A N 1
ATOM 1402 C CA . PRO A 1 189 ? -13.737 18.326 21.450 1.00 94.06 189 PRO A CA 1
ATOM 1403 C C . PRO A 1 189 ? -14.528 17.679 22.593 1.00 94.06 189 PRO A C 1
ATOM 1405 O O . PRO A 1 189 ? -15.748 17.833 22.680 1.00 94.06 189 PRO A O 1
ATOM 1408 N N . GLY A 1 190 ? -13.846 16.940 23.468 1.00 93.50 190 GLY A N 1
ATOM 1409 C CA . GLY A 1 190 ? -14.447 16.142 24.540 1.00 93.50 190 GLY A CA 1
ATOM 1410 C C . GLY A 1 190 ? -15.159 14.865 24.072 1.00 93.50 190 GLY A C 1
ATOM 1411 O O . GLY A 1 190 ? -15.777 14.180 24.886 1.00 93.50 190 GLY A O 1
ATOM 1412 N N . GLY A 1 191 ? -15.110 14.544 22.777 1.00 96.62 191 GLY A N 1
ATOM 1413 C CA . GLY A 1 191 ? -15.743 13.369 22.187 1.00 96.62 191 GLY A CA 1
ATOM 1414 C C . GLY A 1 191 ? -14.931 12.081 22.345 1.00 96.62 191 GLY A C 1
ATOM 1415 O O . GLY A 1 191 ? -13.747 12.087 22.683 1.00 96.62 191 GLY A O 1
ATOM 1416 N N . LEU A 1 192 ? -15.570 10.949 22.029 1.00 96.44 192 LEU A N 1
ATOM 1417 C CA . LEU A 1 192 ? -14.965 9.615 22.155 1.00 96.44 192 LEU A CA 1
ATOM 1418 C C . LEU A 1 192 ? -13.710 9.446 21.282 1.00 96.44 192 LEU A C 1
ATOM 1420 O O . LEU A 1 192 ? -12.723 8.874 21.737 1.00 96.44 192 LEU A O 1
ATOM 1424 N N . ASN A 1 193 ? -13.712 9.980 20.057 1.00 95.00 193 ASN A N 1
ATOM 1425 C CA . ASN A 1 193 ? -12.556 9.879 19.160 1.00 95.00 193 ASN A CA 1
ATOM 1426 C C . ASN A 1 193 ? -11.345 10.667 19.682 1.00 95.00 193 ASN A C 1
ATOM 1428 O O . ASN A 1 193 ? -10.219 10.175 19.620 1.00 95.00 193 ASN A O 1
ATOM 1432 N N . GLU A 1 194 ? -11.569 11.865 20.233 1.00 95.38 194 GLU A N 1
ATOM 1433 C CA . GLU A 1 194 ? -10.508 12.663 20.856 1.00 95.38 194 GLU A CA 1
ATOM 1434 C C . GLU A 1 194 ? -9.942 11.948 22.091 1.00 95.38 194 GLU A C 1
ATOM 1436 O O . GLU A 1 194 ? -8.726 11.903 22.280 1.00 95.38 194 GLU A O 1
ATOM 1441 N N . GLN A 1 195 ? -10.808 11.339 22.909 1.00 96.81 195 GLN A N 1
ATOM 1442 C CA . GLN A 1 195 ? -10.384 10.557 24.066 1.00 96.81 195 GLN A CA 1
ATOM 1443 C C . GLN A 1 195 ? -9.483 9.382 23.669 1.00 96.81 195 GLN A C 1
ATOM 1445 O O . GLN A 1 195 ? -8.383 9.271 24.209 1.00 96.81 195 GLN A O 1
ATOM 1450 N N . VAL A 1 196 ? -9.899 8.557 22.702 1.00 95.94 196 VAL A N 1
ATOM 1451 C CA . VAL A 1 196 ? -9.083 7.430 22.214 1.00 95.94 196 VAL A CA 1
ATOM 1452 C C . VAL A 1 196 ? -7.742 7.928 21.671 1.00 95.94 196 VAL A C 1
ATOM 1454 O O . VAL A 1 196 ? -6.693 7.371 21.991 1.00 95.94 196 VAL A O 1
ATOM 1457 N N . LEU A 1 197 ? -7.749 9.013 20.891 1.00 94.62 197 LEU A N 1
ATOM 1458 C CA . LEU A 1 197 ? -6.530 9.614 20.354 1.00 94.62 197 LEU A CA 1
ATOM 1459 C C . LEU A 1 197 ? -5.574 10.075 21.463 1.00 94.62 197 LEU A C 1
ATOM 1461 O O . LEU A 1 197 ? -4.367 9.845 21.361 1.00 94.62 197 LEU A O 1
ATOM 1465 N N . ARG A 1 198 ? -6.090 10.720 22.513 1.00 95.31 198 ARG A N 1
ATOM 1466 C CA . ARG A 1 198 ? -5.298 11.155 23.670 1.00 95.31 198 ARG A CA 1
ATOM 1467 C C . ARG A 1 198 ? -4.693 9.959 24.405 1.00 95.31 198 ARG A C 1
ATOM 1469 O O . ARG A 1 198 ? -3.483 9.941 24.605 1.00 95.31 198 ARG A O 1
ATOM 1476 N N . GLU A 1 199 ? -5.497 8.949 24.728 1.00 97.06 199 GLU A N 1
ATOM 1477 C CA . GLU A 1 199 ? -5.050 7.742 25.439 1.00 97.06 199 GLU A CA 1
ATOM 1478 C C . GLU A 1 199 ? -3.963 6.989 24.654 1.00 97.06 199 GLU A C 1
ATOM 1480 O O . GLU A 1 199 ? -2.936 6.606 25.212 1.00 97.06 199 GLU A O 1
ATOM 1485 N N . MET A 1 200 ? -4.122 6.845 23.333 1.00 96.06 200 MET A N 1
ATOM 1486 C CA . MET A 1 200 ? -3.100 6.222 22.485 1.00 96.06 200 MET A CA 1
ATOM 1487 C C . MET A 1 200 ? -1.799 7.034 22.424 1.00 96.06 200 MET A C 1
ATOM 1489 O O . MET A 1 200 ? -0.712 6.451 22.377 1.00 96.06 200 MET A O 1
ATOM 1493 N N . ARG A 1 201 ? -1.882 8.372 22.419 1.00 94.50 201 ARG A N 1
ATOM 1494 C CA . ARG A 1 201 ? -0.695 9.242 22.464 1.00 94.50 201 ARG A CA 1
ATOM 1495 C C . ARG A 1 201 ? 0.031 9.120 23.799 1.00 94.50 201 ARG A C 1
ATOM 1497 O O . ARG A 1 201 ? 1.250 8.980 23.796 1.00 94.50 201 ARG A O 1
ATOM 1504 N N . GLU A 1 202 ? -0.702 9.137 24.908 1.00 96.50 202 GLU A N 1
ATOM 1505 C CA . GLU A 1 202 ? -0.154 8.958 26.260 1.00 96.50 202 GLU A CA 1
ATOM 1506 C C . GLU A 1 202 ? 0.498 7.579 26.432 1.00 96.50 202 GLU A C 1
ATOM 1508 O O . GLU A 1 202 ? 1.551 7.469 27.055 1.00 96.50 202 GLU A O 1
ATOM 1513 N N . ALA A 1 203 ? -0.055 6.544 25.792 1.00 96.69 203 ALA A N 1
ATOM 1514 C CA . ALA A 1 203 ? 0.538 5.208 25.725 1.00 96.69 203 ALA A CA 1
ATOM 1515 C C . ALA A 1 203 ? 1.764 5.102 24.789 1.00 96.69 203 ALA A C 1
ATOM 1517 O O . ALA A 1 203 ? 2.351 4.029 24.662 1.00 96.69 203 ALA A O 1
ATOM 1518 N N . GLY A 1 204 ? 2.160 6.188 24.115 1.00 96.12 204 GLY A N 1
ATOM 1519 C CA . GLY A 1 204 ? 3.355 6.233 23.271 1.00 96.12 204 GLY A CA 1
ATOM 1520 C C . GLY A 1 204 ? 3.185 5.649 21.865 1.00 96.12 204 GLY A C 1
ATOM 1521 O O . GLY A 1 204 ? 4.189 5.408 21.195 1.00 96.12 204 GLY A O 1
ATOM 1522 N N . ALA A 1 205 ? 1.957 5.450 21.369 1.00 92.25 205 ALA A N 1
ATOM 1523 C CA . ALA A 1 205 ? 1.716 4.804 20.071 1.00 92.25 205 ALA A CA 1
ATOM 1524 C C . ALA A 1 205 ? 2.418 5.515 18.896 1.00 92.25 205 ALA A C 1
ATOM 1526 O O . ALA A 1 205 ? 3.034 4.864 18.051 1.00 92.25 205 ALA A O 1
ATOM 1527 N N . SER A 1 206 ? 2.375 6.853 18.855 1.00 88.56 206 SER A N 1
ATOM 1528 C CA . SER A 1 206 ? 3.044 7.639 17.806 1.00 88.56 206 SER A CA 1
ATOM 1529 C C . SER A 1 206 ? 4.571 7.570 17.893 1.00 88.56 206 SER A C 1
ATOM 1531 O O . SER A 1 206 ? 5.237 7.600 16.861 1.00 88.56 206 SER A O 1
ATOM 1533 N N . LEU A 1 207 ? 5.126 7.475 19.107 1.00 90.75 207 LEU A N 1
ATOM 1534 C CA . LEU A 1 207 ? 6.569 7.330 19.317 1.00 90.75 207 LEU A CA 1
ATOM 1535 C C . LEU A 1 207 ? 7.033 5.950 18.849 1.00 90.75 207 LEU A C 1
ATOM 1537 O O . LEU A 1 207 ? 7.937 5.866 18.031 1.00 90.75 207 LEU A O 1
ATOM 1541 N N . ALA A 1 208 ? 6.327 4.889 19.250 1.00 90.50 208 ALA A N 1
ATOM 1542 C CA . ALA A 1 208 ? 6.624 3.528 18.812 1.00 90.50 208 ALA A CA 1
ATOM 1543 C C . ALA A 1 208 ? 6.563 3.375 17.281 1.00 90.50 208 ALA A C 1
ATOM 1545 O O . ALA A 1 208 ? 7.407 2.699 16.693 1.00 90.50 208 ALA A O 1
ATOM 1546 N N . LEU A 1 209 ? 5.591 4.022 16.622 1.00 89.69 209 LEU A N 1
ATOM 1547 C CA . LEU A 1 209 ? 5.511 4.059 15.160 1.00 89.69 209 LEU A CA 1
ATOM 1548 C C . LEU A 1 209 ? 6.731 4.752 14.542 1.00 89.69 209 LEU A C 1
ATOM 1550 O O . LEU A 1 209 ? 7.299 4.233 13.586 1.00 89.69 209 LEU A O 1
ATOM 1554 N N . ARG A 1 210 ? 7.130 5.910 15.080 1.00 88.06 210 ARG A N 1
ATOM 1555 C CA . ARG A 1 210 ? 8.297 6.659 14.602 1.00 88.06 210 ARG A CA 1
ATOM 1556 C C . ARG A 1 210 ? 9.582 5.850 14.763 1.00 88.06 210 ARG A C 1
ATOM 1558 O O . ARG A 1 210 ? 10.304 5.682 13.787 1.00 88.06 210 ARG A O 1
ATOM 1565 N N . ASP A 1 211 ? 9.810 5.284 15.942 1.00 87.44 211 ASP A N 1
ATOM 1566 C CA . ASP A 1 211 ? 10.988 4.461 16.225 1.00 87.44 211 ASP A CA 1
ATOM 1567 C C . ASP A 1 211 ? 11.042 3.240 15.286 1.00 87.44 211 ASP A C 1
ATOM 1569 O O . ASP A 1 211 ? 12.090 2.904 14.735 1.00 87.44 211 ASP A O 1
ATOM 1573 N N . SER A 1 212 ? 9.882 2.627 15.013 1.00 84.62 212 SER A N 1
ATOM 1574 C CA . SER A 1 212 ? 9.754 1.509 14.067 1.00 84.62 212 SER A CA 1
ATOM 1575 C C . SER A 1 212 ? 9.961 1.903 12.602 1.00 84.62 212 SER A C 1
ATOM 1577 O O . SER A 1 212 ? 10.152 1.019 11.773 1.00 84.62 212 SER A O 1
ATOM 1579 N N . LEU A 1 213 ? 9.876 3.186 12.244 1.00 83.31 213 LEU A N 1
ATOM 1580 C CA . LEU A 1 213 ? 10.181 3.689 10.899 1.00 83.31 213 LEU A CA 1
ATOM 1581 C C . LEU A 1 213 ? 11.657 4.085 10.758 1.00 83.31 213 LEU A C 1
ATOM 1583 O O . LEU A 1 213 ? 12.206 3.977 9.660 1.00 83.31 213 LEU A O 1
ATOM 1587 N N . ASP A 1 214 ? 12.304 4.473 11.858 1.00 78.31 214 ASP A N 1
ATOM 1588 C CA . ASP A 1 214 ? 13.731 4.796 11.900 1.00 78.31 214 ASP A CA 1
ATOM 1589 C C . ASP A 1 214 ? 14.615 3.524 11.804 1.00 78.31 214 ASP A C 1
ATOM 1591 O O . ASP A 1 214 ? 15.659 3.546 11.147 1.00 78.31 214 ASP A O 1
ATOM 1595 N N . ASP A 1 215 ? 14.184 2.381 12.361 1.00 61.25 215 ASP A N 1
ATOM 1596 C CA . ASP A 1 215 ? 14.951 1.112 12.382 1.00 61.25 215 ASP A CA 1
ATOM 1597 C C . ASP A 1 215 ? 15.087 0.384 11.007 1.00 61.25 215 ASP A C 1
ATOM 1599 O O . ASP A 1 215 ? 16.198 -0.015 10.625 1.00 61.25 215 ASP A O 1
ATOM 1603 N N . PRO A 1 216 ? 14.039 0.270 10.159 1.00 53.03 216 PRO A N 1
ATOM 1604 C CA . PRO A 1 216 ? 14.146 -0.291 8.808 1.00 53.03 216 PRO A CA 1
ATOM 1605 C C . PRO A 1 216 ? 15.087 0.497 7.892 1.00 53.03 216 PRO A C 1
ATOM 1607 O O . PRO A 1 216 ? 15.695 -0.089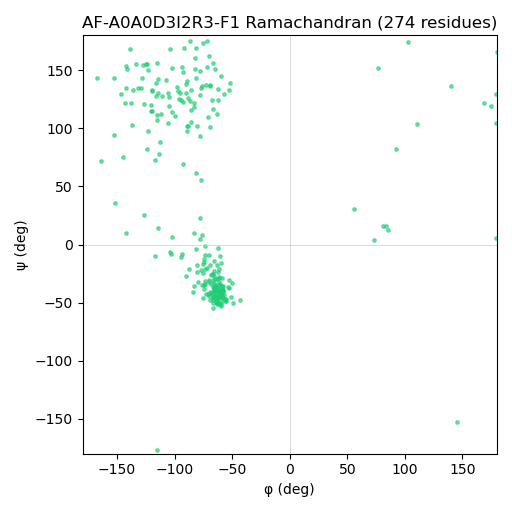 6.993 1.00 53.03 216 PRO A O 1
ATOM 1610 N N . LEU A 1 217 ? 15.238 1.808 8.114 1.00 51.72 217 LEU A N 1
ATOM 1611 C CA . LEU A 1 217 ? 16.196 2.637 7.379 1.00 51.72 217 LEU A CA 1
ATOM 1612 C C . LEU A 1 217 ? 17.651 2.273 7.726 1.00 51.72 217 LEU A C 1
ATOM 1614 O O . LEU A 1 217 ? 18.522 2.425 6.869 1.00 51.72 217 LEU A O 1
ATOM 1618 N N . GLY A 1 218 ? 17.906 1.725 8.920 1.00 42.75 218 GLY A N 1
ATOM 1619 C CA . GLY A 1 218 ? 19.208 1.197 9.340 1.00 42.75 218 GLY A CA 1
ATOM 1620 C C . GLY A 1 218 ? 19.553 -0.157 8.705 1.00 42.75 218 GLY A C 1
ATOM 1621 O O . GLY A 1 218 ? 20.642 -0.319 8.155 1.00 42.75 218 GLY A O 1
ATOM 1622 N N . HIS A 1 219 ? 18.615 -1.111 8.695 1.00 43.06 219 HIS A N 1
ATOM 1623 C CA . HIS A 1 219 ? 18.843 -2.463 8.156 1.00 43.06 219 HIS A CA 1
ATOM 1624 C C . HIS A 1 219 ? 18.752 -2.553 6.619 1.00 43.06 219 HIS A C 1
ATOM 1626 O O . HIS A 1 219 ? 19.474 -3.337 5.997 1.00 43.06 219 HIS A O 1
ATOM 1632 N N . ALA A 1 220 ? 17.910 -1.743 5.964 1.00 43.44 220 ALA A N 1
ATOM 1633 C CA . ALA A 1 220 ? 17.813 -1.722 4.500 1.00 43.44 220 ALA A CA 1
ATOM 1634 C C . ALA A 1 220 ? 19.042 -1.082 3.820 1.00 43.44 220 ALA A C 1
ATOM 1636 O O . ALA A 1 220 ? 19.291 -1.346 2.641 1.00 43.44 220 ALA A O 1
ATOM 1637 N N . ALA A 1 221 ? 19.824 -0.271 4.547 1.00 38.78 221 ALA A N 1
ATOM 1638 C CA . ALA A 1 221 ? 20.978 0.463 4.023 1.00 38.78 221 ALA A CA 1
ATOM 1639 C C . ALA A 1 221 ? 22.242 -0.392 3.809 1.00 38.78 221 ALA A C 1
ATOM 1641 O O . ALA A 1 221 ? 23.095 -0.014 3.012 1.00 38.78 221 ALA A O 1
ATOM 1642 N N . GLN A 1 222 ? 22.383 -1.544 4.474 1.00 34.59 222 GLN A N 1
ATOM 1643 C CA . GLN A 1 222 ? 23.649 -2.298 4.475 1.00 34.59 222 GLN A CA 1
ATOM 1644 C C . GLN A 1 222 ? 23.759 -3.401 3.410 1.00 34.59 222 GLN A C 1
ATOM 1646 O O . GLN A 1 222 ? 24.837 -3.961 3.234 1.00 34.59 222 GLN A O 1
ATOM 1651 N N . GLY A 1 223 ? 22.685 -3.723 2.679 1.00 34.09 223 GLY A N 1
ATOM 1652 C CA . GLY A 1 223 ? 22.663 -4.927 1.835 1.00 34.09 223 GLY A CA 1
ATOM 1653 C C . GLY A 1 223 ? 22.511 -4.729 0.329 1.00 34.09 223 GLY A C 1
ATOM 1654 O O . GLY A 1 223 ? 22.590 -5.713 -0.405 1.00 34.09 223 GLY A O 1
ATOM 1655 N N . ARG A 1 224 ? 22.200 -3.528 -0.167 1.00 43.94 224 ARG A N 1
ATOM 1656 C CA . ARG A 1 224 ? 21.786 -3.365 -1.568 1.00 43.94 224 ARG A CA 1
ATOM 1657 C C . ARG A 1 224 ? 22.275 -2.029 -2.116 1.00 43.94 224 ARG A C 1
ATOM 1659 O O . ARG A 1 224 ? 21.938 -0.995 -1.561 1.00 43.94 224 ARG A O 1
ATOM 1666 N N . LEU A 1 225 ? 22.926 -2.092 -3.280 1.00 41.12 225 LEU A N 1
ATOM 1667 C CA . LEU A 1 225 ? 23.187 -0.989 -4.220 1.00 41.12 225 LEU A CA 1
ATOM 1668 C C . LEU A 1 225 ? 24.530 -0.240 -4.043 1.00 41.12 225 LEU A C 1
ATOM 1670 O O . LEU A 1 225 ? 24.580 0.871 -3.530 1.00 41.12 225 LEU A O 1
ATOM 1674 N N . HIS A 1 226 ? 25.612 -0.799 -4.601 1.00 33.06 226 HIS A N 1
ATOM 1675 C CA . HIS A 1 226 ? 26.779 -0.018 -5.043 1.00 33.06 226 HIS A CA 1
ATOM 1676 C C . HIS A 1 226 ? 27.198 -0.428 -6.468 1.00 33.06 226 HIS A C 1
ATOM 1678 O O . HIS A 1 226 ? 27.279 -1.619 -6.770 1.00 33.06 226 HIS A O 1
ATOM 1684 N N . GLY A 1 227 ? 27.467 0.554 -7.340 1.00 33.66 227 GLY A N 1
ATOM 1685 C CA . GLY A 1 227 ? 28.073 0.355 -8.667 1.00 33.66 227 GLY A CA 1
ATOM 1686 C C . GLY A 1 227 ? 28.029 1.606 -9.564 1.00 33.66 227 GLY A C 1
ATOM 1687 O O . GLY A 1 227 ? 26.951 2.116 -9.860 1.00 33.66 227 GLY A O 1
ATOM 1688 N N . GLU A 1 228 ? 29.190 2.090 -10.021 1.00 27.56 228 GLU A N 1
ATOM 1689 C CA . GLU A 1 228 ? 29.362 3.310 -10.839 1.00 27.56 228 GLU A CA 1
ATOM 1690 C C . GLU A 1 228 ? 29.587 3.025 -12.347 1.00 27.56 228 GLU A C 1
ATOM 1692 O O . GLU A 1 228 ? 30.148 1.994 -12.712 1.00 27.56 228 GLU A O 1
ATOM 1697 N N . GLY A 1 229 ? 29.189 3.971 -13.227 1.00 28.25 229 GLY A N 1
ATOM 1698 C CA . GLY A 1 229 ? 29.663 4.094 -14.630 1.00 28.25 229 GLY A CA 1
ATOM 1699 C C . GLY A 1 229 ? 28.719 3.783 -15.830 1.00 28.25 229 GLY A C 1
ATOM 1700 O O . GLY A 1 229 ? 28.598 2.638 -16.247 1.00 28.25 229 GLY A O 1
ATOM 1701 N N . ARG A 1 230 ? 28.220 4.844 -16.507 1.00 30.08 230 ARG A N 1
ATOM 1702 C CA . ARG A 1 230 ? 27.675 4.954 -17.906 1.00 30.08 230 ARG A CA 1
ATOM 1703 C C . ARG A 1 230 ? 26.246 4.427 -18.261 1.00 30.08 230 ARG A C 1
ATOM 1705 O O . ARG A 1 230 ? 25.711 3.531 -17.614 1.00 30.08 230 ARG A O 1
ATOM 1712 N N . THR A 1 231 ? 25.648 5.075 -19.285 1.00 30.50 231 THR A N 1
ATOM 1713 C CA . THR A 1 231 ? 24.230 5.481 -19.584 1.00 30.50 231 THR A CA 1
ATOM 1714 C C . THR A 1 231 ? 23.313 4.535 -20.413 1.00 30.50 231 THR A C 1
ATOM 1716 O O . THR A 1 231 ? 23.820 3.912 -21.336 1.00 30.50 231 THR A O 1
ATOM 1719 N N . GLY A 1 232 ? 21.973 4.532 -20.167 1.00 38.25 232 GLY A N 1
ATOM 1720 C CA . GLY A 1 232 ? 20.854 3.920 -20.979 1.00 38.25 232 GLY A CA 1
ATOM 1721 C C . GLY A 1 232 ? 19.738 3.227 -20.130 1.00 38.25 232 GLY A C 1
ATOM 1722 O O . GLY A 1 232 ? 20.213 2.612 -19.172 1.00 38.25 232 GLY A O 1
ATOM 1723 N N . ARG A 1 233 ? 18.377 3.392 -20.409 1.00 44.06 233 ARG A N 1
ATOM 1724 C CA . ARG A 1 233 ? 17.037 3.419 -19.602 1.00 44.06 233 ARG A CA 1
ATOM 1725 C C . ARG A 1 233 ? 16.120 2.161 -19.265 1.00 44.06 233 ARG A C 1
ATOM 1727 O O . ARG A 1 233 ? 15.343 1.775 -20.134 1.00 44.06 233 ARG A O 1
ATOM 1734 N N . LEU A 1 234 ? 16.107 1.547 -18.048 1.00 46.84 234 LEU A N 1
ATOM 1735 C CA . LEU A 1 234 ? 15.349 0.308 -17.610 1.00 46.84 234 LEU A CA 1
ATOM 1736 C C . LEU A 1 234 ? 14.299 0.611 -16.516 1.00 46.84 234 LEU A C 1
ATOM 1738 O O . LEU A 1 234 ? 14.569 1.507 -15.739 1.00 46.84 234 LEU A O 1
ATOM 1742 N N . VAL A 1 235 ? 13.224 -0.188 -16.313 1.00 45.59 235 VAL A N 1
ATOM 1743 C CA . VAL A 1 235 ? 12.485 -0.225 -15.018 1.00 45.59 235 VAL A CA 1
ATOM 1744 C C . VAL A 1 235 ? 12.640 -1.535 -14.214 1.00 45.59 235 VAL A C 1
ATOM 1746 O O . VAL A 1 235 ? 12.362 -2.627 -14.703 1.00 45.59 235 VAL A O 1
ATOM 1749 N N . VAL A 1 236 ? 13.023 -1.442 -12.938 1.00 50.97 236 VAL A N 1
ATOM 1750 C CA . VAL A 1 236 ? 13.073 -2.567 -11.987 1.00 50.97 236 VAL A CA 1
ATOM 1751 C C . VAL A 1 236 ? 11.932 -2.479 -10.999 1.00 50.97 236 VAL A C 1
ATOM 1753 O O . VAL A 1 236 ? 11.773 -1.460 -10.329 1.00 50.97 236 VAL A O 1
ATOM 1756 N N . VAL A 1 237 ? 11.218 -3.588 -10.827 1.00 49.25 237 VAL A N 1
ATOM 1757 C CA . VAL A 1 237 ? 10.197 -3.718 -9.792 1.00 49.25 237 VAL A CA 1
ATOM 1758 C C . VAL A 1 237 ? 10.745 -4.580 -8.665 1.00 49.25 237 VAL A C 1
ATOM 1760 O O . VAL A 1 237 ? 11.095 -5.737 -8.892 1.00 49.25 237 VAL A O 1
ATOM 1763 N N . SER A 1 238 ? 10.832 -4.034 -7.452 1.00 49.12 238 SER A N 1
ATOM 1764 C CA . SER A 1 238 ? 11.215 -4.811 -6.271 1.00 49.12 238 SER A CA 1
ATOM 1765 C C . SER A 1 238 ? 10.018 -5.058 -5.357 1.00 49.12 238 SER A C 1
ATOM 1767 O O . SER A 1 238 ? 9.159 -4.197 -5.174 1.00 49.12 238 SER A O 1
ATOM 1769 N N . GLU A 1 239 ? 9.953 -6.259 -4.777 1.00 46.16 239 GLU A N 1
ATOM 1770 C CA . GLU A 1 239 ? 9.042 -6.527 -3.666 1.00 46.16 239 GLU A CA 1
ATOM 1771 C C . GLU A 1 239 ? 9.506 -5.728 -2.443 1.00 46.16 239 GLU A C 1
ATOM 1773 O O . GLU A 1 239 ? 10.641 -5.890 -1.985 1.00 46.16 239 GLU A O 1
ATOM 1778 N N . ALA A 1 240 ? 8.611 -4.904 -1.888 1.00 39.56 240 ALA A N 1
ATOM 1779 C CA . ALA A 1 240 ? 8.843 -4.228 -0.614 1.00 39.56 240 ALA A CA 1
ATOM 1780 C C . ALA A 1 240 ? 9.087 -5.239 0.524 1.00 39.56 240 ALA A C 1
ATOM 1782 O O . ALA A 1 240 ? 9.824 -4.955 1.465 1.00 39.56 240 ALA A O 1
ATOM 1783 N N . THR A 1 241 ? 8.519 -6.449 0.439 1.00 37.84 241 THR A N 1
ATOM 1784 C CA . THR A 1 241 ? 8.777 -7.581 1.348 1.00 37.84 241 THR A CA 1
ATOM 1785 C C . THR A 1 241 ? 8.190 -8.859 0.724 1.00 37.84 241 THR A C 1
ATOM 1787 O O . THR A 1 241 ? 7.110 -8.765 0.136 1.00 37.84 241 THR A O 1
ATOM 1790 N N . PRO A 1 242 ? 8.808 -10.052 0.855 1.00 37.25 242 PRO A N 1
ATOM 1791 C CA . PRO A 1 242 ? 8.160 -11.295 0.442 1.00 37.25 242 PRO A CA 1
ATOM 1792 C C . PRO A 1 242 ? 6.908 -11.515 1.297 1.00 37.25 242 PRO A C 1
ATOM 1794 O O . PRO A 1 242 ? 7.011 -11.750 2.503 1.00 37.25 242 PRO A O 1
ATOM 1797 N N . GLN A 1 243 ? 5.719 -11.431 0.703 1.00 44.53 243 GLN A N 1
ATOM 1798 C CA . GLN A 1 243 ? 4.487 -11.777 1.405 1.00 44.53 243 GLN A CA 1
ATOM 1799 C C . GLN A 1 243 ? 4.167 -13.257 1.205 1.00 44.53 243 GLN A C 1
ATOM 1801 O O . GLN A 1 243 ? 4.105 -13.746 0.080 1.00 44.53 243 GLN A O 1
ATOM 1806 N N . ARG A 1 244 ? 3.884 -13.975 2.299 1.00 40.41 244 ARG A N 1
ATOM 1807 C CA . ARG A 1 244 ? 3.245 -15.301 2.252 1.00 40.41 244 ARG A CA 1
ATOM 1808 C C . ARG A 1 244 ? 1.742 -15.146 1.977 1.00 40.41 244 ARG A C 1
ATOM 1810 O O . ARG A 1 244 ? 0.924 -15.565 2.785 1.00 40.41 244 ARG A O 1
ATOM 1817 N N . GLN A 1 245 ? 1.357 -14.476 0.892 1.00 38.56 245 GLN A N 1
ATOM 1818 C CA . GLN A 1 245 ? -0.049 -14.398 0.488 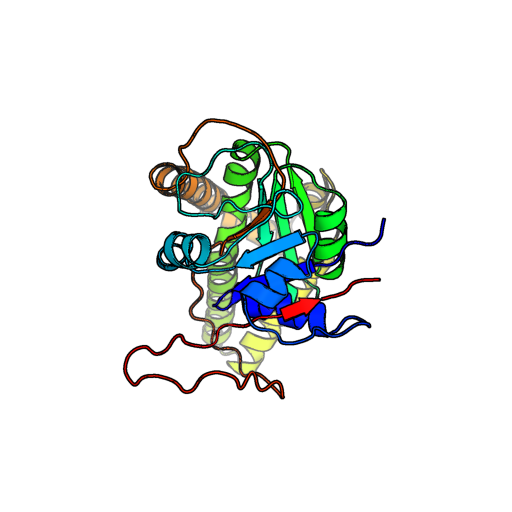1.00 38.56 245 GLN A CA 1
ATOM 1819 C C . GLN A 1 245 ? -0.324 -15.406 -0.625 1.00 38.56 245 GLN A C 1
ATOM 1821 O O . GLN A 1 245 ? 0.118 -15.234 -1.760 1.00 38.56 245 GLN A O 1
ATOM 1826 N N . THR A 1 246 ? -1.088 -16.447 -0.304 1.00 32.75 246 THR A N 1
ATOM 1827 C CA . THR A 1 246 ? -1.715 -17.327 -1.291 1.00 32.75 246 THR A CA 1
ATOM 1828 C C . THR A 1 246 ? -3.049 -16.709 -1.704 1.00 32.75 246 THR A C 1
ATOM 1830 O O . THR A 1 246 ? -4.021 -16.707 -0.955 1.00 32.75 246 THR A O 1
ATOM 1833 N N . TRP A 1 247 ? -3.102 -16.133 -2.903 1.00 31.66 247 TRP A N 1
ATOM 1834 C CA . TRP A 1 247 ? -4.361 -15.686 -3.496 1.00 31.66 247 TRP A CA 1
ATOM 1835 C C . TRP A 1 247 ? -4.978 -16.856 -4.271 1.00 31.66 247 TRP A C 1
ATOM 1837 O O . TRP A 1 247 ? -4.296 -17.400 -5.141 1.00 31.66 247 TRP A O 1
ATOM 1847 N N . PRO A 1 248 ? -6.239 -17.252 -4.028 1.00 27.86 248 PRO A N 1
ATOM 1848 C CA . PRO A 1 248 ? -6.925 -18.151 -4.947 1.00 27.86 248 PRO A CA 1
ATOM 1849 C C . PRO A 1 248 ? -7.148 -17.402 -6.268 1.00 27.86 248 PRO A C 1
ATOM 1851 O O . PRO A 1 248 ? -7.820 -16.371 -6.293 1.00 27.86 248 PRO A O 1
ATOM 1854 N N . ALA A 1 249 ? -6.547 -17.876 -7.359 1.00 33.72 249 ALA A N 1
ATOM 1855 C CA . ALA A 1 249 ? -6.744 -17.307 -8.689 1.00 33.72 249 ALA A CA 1
ATOM 1856 C C . ALA A 1 249 ? -8.030 -17.874 -9.322 1.00 33.72 249 ALA A C 1
ATOM 1858 O O . ALA A 1 249 ? -8.118 -19.089 -9.506 1.00 33.72 249 ALA A O 1
ATOM 1859 N N . PRO A 1 250 ? -9.018 -17.049 -9.716 1.00 28.38 250 PRO A N 1
ATOM 1860 C CA . PRO A 1 250 ? -10.053 -17.483 -10.640 1.00 28.38 250 PRO A CA 1
ATOM 1861 C C . PRO A 1 250 ? -9.552 -17.295 -12.080 1.00 28.38 250 PRO A C 1
ATOM 1863 O O . PRO A 1 250 ? -9.345 -16.170 -12.530 1.00 28.38 250 PRO A O 1
ATOM 1866 N N . GLY A 1 251 ? -9.394 -18.399 -12.813 1.00 29.19 251 GLY A N 1
ATOM 1867 C CA . GLY A 1 251 ? -9.579 -18.416 -14.270 1.00 29.19 251 GLY A CA 1
ATOM 1868 C C . GLY A 1 251 ? -8.425 -17.988 -15.185 1.00 29.19 251 GLY A C 1
ATOM 1869 O O . GLY A 1 251 ? -8.685 -17.770 -16.364 1.00 29.19 251 GLY A O 1
ATOM 1870 N N . PHE A 1 252 ? -7.175 -17.904 -14.719 1.00 30.42 252 PHE A N 1
ATOM 1871 C CA . PHE A 1 252 ? -6.021 -17.684 -15.605 1.00 30.42 252 PHE A CA 1
ATOM 1872 C C . PHE A 1 252 ? -5.026 -18.843 -15.469 1.00 30.42 252 PHE A C 1
ATOM 1874 O O . PHE A 1 252 ? -4.480 -19.053 -14.391 1.00 30.42 252 PHE A O 1
ATOM 1881 N N . SER A 1 253 ? -4.828 -19.618 -16.540 1.00 28.25 253 SER A N 1
ATOM 1882 C CA . SER A 1 253 ? -3.830 -20.694 -16.599 1.00 28.25 253 SER A CA 1
ATOM 1883 C C . SER A 1 253 ? -2.621 -20.208 -17.396 1.00 28.25 253 SER A C 1
ATOM 1885 O O . SER A 1 253 ? -2.732 -19.937 -18.591 1.00 28.25 253 SER A O 1
ATOM 1887 N N . LEU A 1 254 ? -1.476 -20.073 -16.726 1.00 33.50 254 LEU A N 1
ATOM 1888 C CA . LEU A 1 254 ? -0.175 -19.778 -17.330 1.00 33.50 254 LEU A CA 1
ATOM 1889 C C . LEU A 1 254 ? 0.551 -21.099 -17.623 1.00 33.50 254 LEU A C 1
ATOM 1891 O O . LEU A 1 254 ? 1.522 -21.451 -16.965 1.00 33.50 254 LEU A O 1
ATOM 1895 N N . SER A 1 255 ? 0.066 -21.883 -18.586 1.00 26.09 255 SER A N 1
ATOM 1896 C CA . SER A 1 255 ? 0.732 -23.137 -18.949 1.00 26.09 255 SER A CA 1
ATOM 1897 C C . SER A 1 255 ? 1.782 -22.916 -20.041 1.00 26.09 255 SER A C 1
ATOM 1899 O O . SER A 1 255 ? 1.437 -22.912 -21.222 1.00 26.09 255 SER A O 1
ATOM 1901 N N . ALA A 1 256 ? 3.056 -22.790 -19.663 1.00 29.16 256 ALA A N 1
ATOM 1902 C CA . ALA A 1 256 ? 4.179 -23.152 -20.534 1.00 29.16 256 ALA A CA 1
ATOM 1903 C C . ALA A 1 256 ? 5.496 -23.296 -19.745 1.00 29.16 256 ALA A C 1
ATOM 1905 O O . ALA A 1 256 ? 6.350 -22.434 -19.866 1.00 29.16 256 ALA A O 1
ATOM 1906 N N . VAL A 1 257 ? 5.634 -24.357 -18.935 1.00 29.92 257 VAL A N 1
ATOM 1907 C CA . VAL A 1 257 ? 6.842 -25.192 -18.679 1.00 29.92 257 VAL A CA 1
ATOM 1908 C C . VAL A 1 257 ? 6.418 -26.263 -17.647 1.00 29.92 257 VAL A C 1
ATOM 1910 O O . VAL A 1 257 ? 5.795 -25.903 -16.649 1.00 29.92 257 VAL A O 1
ATOM 1913 N N . PRO A 1 258 ? 6.674 -27.572 -17.849 1.00 22.91 258 PRO A N 1
ATOM 1914 C CA . PRO A 1 258 ? 6.350 -28.582 -16.840 1.00 22.91 258 PRO A CA 1
ATOM 1915 C C . PRO A 1 258 ? 7.269 -28.440 -15.609 1.00 22.91 258 PRO A C 1
ATOM 1917 O O . PRO A 1 258 ? 8.476 -28.269 -15.784 1.00 22.91 258 PRO A O 1
ATOM 1920 N N . PRO A 1 259 ? 6.740 -28.531 -14.375 1.00 28.03 259 PRO A N 1
ATOM 1921 C CA . PRO A 1 259 ? 7.534 -28.345 -13.164 1.00 28.03 259 PRO A CA 1
ATOM 1922 C C . PRO A 1 259 ? 8.524 -29.498 -12.959 1.00 28.03 259 PRO A C 1
ATOM 1924 O O . PRO A 1 259 ? 8.173 -30.672 -13.107 1.00 28.03 259 PRO A O 1
ATOM 1927 N N . THR A 1 260 ? 9.759 -29.176 -12.571 1.00 27.02 260 THR A N 1
ATOM 1928 C CA . THR A 1 260 ? 10.705 -30.154 -12.011 1.00 27.02 260 THR A CA 1
ATOM 1929 C C . THR A 1 260 ? 10.445 -30.367 -10.513 1.00 27.02 260 THR A C 1
ATOM 1931 O O . THR A 1 260 ? 9.978 -29.448 -9.845 1.00 27.02 260 THR A O 1
ATOM 1934 N N . PRO A 1 261 ? 10.731 -31.552 -9.937 1.00 26.23 261 PRO A N 1
ATOM 1935 C CA . PRO A 1 261 ? 10.060 -32.008 -8.710 1.00 26.23 261 PRO A CA 1
ATOM 1936 C C . PRO A 1 261 ? 10.504 -31.374 -7.380 1.00 26.23 261 PRO A C 1
ATOM 1938 O O . PRO A 1 261 ? 10.075 -31.845 -6.330 1.00 26.23 261 PRO A O 1
ATOM 1941 N N . HIS A 1 262 ? 11.341 -30.337 -7.372 1.00 26.41 262 HIS A N 1
ATOM 1942 C CA . HIS A 1 262 ? 11.874 -29.764 -6.133 1.00 26.41 262 HIS A CA 1
ATOM 1943 C C . HIS A 1 262 ? 12.035 -28.242 -6.231 1.00 26.41 262 HIS A C 1
ATOM 1945 O O . HIS A 1 262 ? 13.145 -27.770 -6.413 1.00 26.41 262 HIS A O 1
ATOM 1951 N N . ASP A 1 263 ? 10.927 -27.498 -6.155 1.00 30.28 263 ASP A N 1
ATOM 1952 C CA . ASP A 1 263 ? 10.797 -26.223 -5.424 1.00 30.28 263 ASP A CA 1
ATOM 1953 C C . ASP A 1 263 ? 9.410 -25.602 -5.684 1.00 30.28 263 ASP A C 1
ATOM 1955 O O . ASP A 1 263 ? 9.009 -25.304 -6.803 1.00 30.28 263 ASP A O 1
ATOM 1959 N N . THR A 1 264 ? 8.615 -25.416 -4.631 1.00 27.78 264 THR A N 1
ATOM 1960 C CA . THR A 1 264 ? 7.233 -24.908 -4.711 1.00 27.78 264 THR A CA 1
ATOM 1961 C C . THR A 1 264 ? 7.180 -23.380 -4.834 1.00 27.78 264 THR A C 1
ATOM 1963 O O . THR A 1 264 ? 6.642 -22.704 -3.953 1.00 27.78 264 THR A O 1
ATOM 1966 N N . CYS A 1 265 ? 7.755 -22.821 -5.903 1.00 28.23 265 CYS A N 1
ATOM 1967 C CA . CYS A 1 265 ? 7.651 -21.394 -6.234 1.00 28.23 265 CYS A CA 1
ATOM 1968 C C . CYS A 1 265 ? 7.771 -21.110 -7.749 1.00 28.23 265 CYS A C 1
ATOM 1970 O O . CYS A 1 265 ? 8.330 -20.088 -8.134 1.00 28.23 265 CYS A O 1
ATOM 1972 N N . ASP A 1 266 ? 7.250 -21.990 -8.606 1.00 32.28 266 ASP A N 1
ATOM 1973 C CA . ASP A 1 266 ? 7.468 -21.912 -10.057 1.00 32.28 266 ASP A CA 1
ATOM 1974 C C . ASP A 1 266 ? 6.186 -21.584 -10.835 1.00 32.28 266 ASP A C 1
ATOM 1976 O O . ASP A 1 266 ? 5.488 -22.467 -11.321 1.00 32.28 266 ASP A O 1
ATOM 1980 N N . GLU A 1 267 ? 5.908 -20.291 -11.010 1.00 32.91 267 GLU A N 1
ATOM 1981 C CA . GLU A 1 267 ? 5.228 -19.786 -12.210 1.00 32.91 267 GLU A CA 1
ATOM 1982 C C . GLU A 1 267 ? 5.935 -18.498 -12.660 1.00 32.91 267 GLU A C 1
ATOM 1984 O O . GLU A 1 267 ? 5.777 -17.423 -12.070 1.00 32.91 267 GLU A O 1
ATOM 1989 N N . VAL A 1 268 ? 6.755 -18.602 -13.712 1.00 31.25 268 VAL A N 1
ATOM 1990 C CA . VAL A 1 268 ? 7.272 -17.432 -14.434 1.00 31.25 268 VAL A CA 1
ATOM 1991 C C . VAL A 1 268 ? 6.096 -16.827 -15.195 1.00 31.25 268 VAL A C 1
ATOM 1993 O O . VAL A 1 268 ? 5.586 -17.412 -16.146 1.00 31.25 268 VAL A O 1
ATOM 1996 N N . SER A 1 269 ? 5.628 -15.660 -14.760 1.00 37.31 269 SER A N 1
ATOM 1997 C CA . SER A 1 269 ? 4.582 -14.921 -15.469 1.00 37.31 269 SER A CA 1
ATOM 1998 C C . SER A 1 269 ? 5.255 -14.013 -16.494 1.00 37.31 269 SER A C 1
ATOM 2000 O O . SER A 1 269 ? 5.813 -12.974 -16.135 1.00 37.31 269 SER A O 1
ATOM 2002 N N . VAL A 1 270 ? 5.227 -14.428 -17.763 1.00 38.09 270 VAL A N 1
ATOM 2003 C CA . VAL A 1 270 ? 5.918 -13.755 -18.874 1.00 38.09 270 VAL A CA 1
ATOM 2004 C C . VAL A 1 270 ? 4.902 -13.149 -19.822 1.00 38.09 270 VAL A C 1
ATOM 2006 O O . VAL A 1 270 ? 4.131 -13.869 -20.464 1.00 38.09 270 VAL A O 1
ATOM 2009 N N . ILE A 1 271 ? 4.867 -11.819 -19.876 1.00 43.75 271 ILE A N 1
ATOM 2010 C CA . ILE A 1 271 ? 3.753 -11.091 -20.473 1.00 43.75 271 ILE A CA 1
ATOM 2011 C C . ILE A 1 271 ? 4.249 -9.851 -21.223 1.00 43.75 271 ILE A C 1
ATOM 2013 O O . ILE A 1 271 ? 4.858 -8.956 -20.645 1.00 43.75 271 ILE A O 1
ATOM 2017 N N . LEU A 1 272 ? 3.937 -9.778 -22.518 1.00 36.28 272 LEU A N 1
ATOM 2018 C CA . LEU A 1 272 ? 4.092 -8.586 -23.350 1.00 36.28 272 LEU A CA 1
ATOM 2019 C C . LEU A 1 272 ? 2.763 -7.832 -23.411 1.00 36.28 272 LEU A C 1
ATOM 2021 O O . LEU A 1 272 ? 1.748 -8.393 -23.824 1.00 36.28 272 LEU A O 1
ATOM 2025 N N . ILE A 1 273 ? 2.766 -6.552 -23.061 1.00 42.22 273 ILE A N 1
ATOM 2026 C CA . ILE A 1 273 ? 1.606 -5.668 -23.166 1.00 42.22 273 ILE A CA 1
ATOM 2027 C C . ILE A 1 273 ? 1.932 -4.578 -24.183 1.00 42.22 273 ILE A C 1
ATOM 2029 O O . ILE A 1 273 ? 2.688 -3.640 -23.926 1.00 42.22 273 ILE A O 1
ATOM 2033 N N . GLY A 1 274 ? 1.310 -4.682 -25.355 1.00 33.28 274 GLY A N 1
ATOM 2034 C CA . GLY A 1 274 ? 1.240 -3.565 -26.287 1.00 33.28 274 GLY A CA 1
ATOM 2035 C C . GLY A 1 274 ? 0.174 -2.587 -25.809 1.00 33.28 274 GLY A C 1
ATOM 2036 O O . GLY A 1 274 ? -0.999 -2.776 -26.125 1.00 33.28 274 GLY A O 1
ATOM 2037 N N . LEU A 1 275 ? 0.560 -1.564 -25.045 1.00 32.62 275 LEU A N 1
ATOM 2038 C CA . LEU A 1 275 ? -0.307 -0.407 -24.846 1.00 32.62 275 LEU A CA 1
ATOM 2039 C C . LEU A 1 275 ? -0.153 0.497 -26.067 1.00 32.62 275 LEU A C 1
ATOM 2041 O O . LEU A 1 275 ? 0.848 1.195 -26.204 1.00 32.62 275 LEU A O 1
ATOM 2045 N N . ARG A 1 276 ? -1.137 0.421 -26.963 1.00 34.53 276 ARG A N 1
ATOM 2046 C CA . ARG A 1 276 ? -1.402 1.496 -27.920 1.00 34.53 276 ARG A CA 1
ATOM 2047 C C . ARG A 1 276 ? -2.097 2.633 -27.180 1.00 34.53 276 ARG A C 1
ATOM 2049 O O . ARG A 1 276 ? -3.014 2.316 -26.383 1.00 34.53 276 ARG A O 1
#

Sequence (276 aa):
MEYSFGFVGVGTMNAAIVRGIATLPAPPKSLDNQAVVDASDVVFVGVLPRLGEEVLRALRFSERHTVRACCAPVPPASVVRAIPLPPVA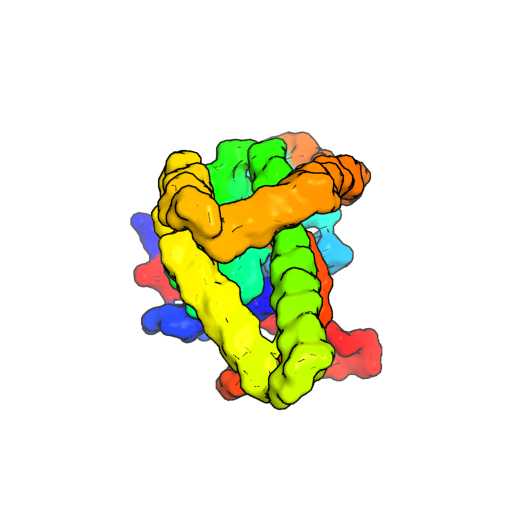KQRGACVMTPRHAPVAALFSKLGTVVEVDSEEEMRKMIGITCLMGQLYAQQLAAQSWLQEQGVDAGAAARWVGAVYHTVSYDSATPGPDTFASLVEEQTPGGLNEQVLREMREAGASLALRDSLDDPLGHAAQGRLHGEGRTGRLVVVSEATPQRQTWPAPGFSLSAVPPTPHDTCDEVSVILIGLR

Secondary structure (DSSP, 8-state):
--EEEEEEEBSHHHHHHHHHHHTSSSPPEE--HHHHHHT-SEEEEE--HHHHHHHHHH----TTS----TTS----TTEEEEEE-GGGGGT-EEEEEES--HHHHHHHTTTEEEEE-S-HHHHHHHHHHHTHHHHHHHHHHHHHHHHHHTT--HHHHHHHHHHHHHHHHHHTTS--TTHHHHHHHTSPTTSHHHHHHHHHHHTTHHHHHHHHHHHHHHHTTSSS---------EEEE--SS-----PPP-S-----SPPPSS-S---B--EEEEE-

Nearest PDB structures (foldseek):
  5uax-assembly1_E  TM=7.707E-01  e=1.572E-08  Homo sapiens
  5uau-assembly1_C  TM=7.666E-01  e=1.671E-08  Homo sapiens
  8tcu-assembly1_D-2  TM=7.444E-01  e=9.607E-09  Homo sapiens
  2rcy-assembly1_B-2  TM=7.204E-01  e=3.288E-08  Plasmodium falciparum 3D7
  6xp2-assembly1_A  TM=7.693E-01  e=6.468E-08  Homo sapiens

Mean predicted aligned error: 11.73 Å

Radius of gyration: 21.26 Å; Cα contacts (8 Å, |Δi|>4): 407; chains: 1; bounding box: 49×51×55 Å

Foldseek 3Di:
DFWWEWEWEFAQQSVLLLLLCCPDPFHWDFDPQQVRQVRGQAYEYYYDLVCQVVVQVVYDHDLSYDDDEWHDADADAAEKEKEWDNQLSVLDIEIEIPADDVVVCVSCVSSHHYHHDHDPVVVLLVLLVVVCPVVVVVVLVVQLVVVVVVVDDSVRSNVVSVVVVVVVCVVCVDDDPCSVVVVLVPDDVVDPSVVVVVVCVVVVVVVVSVVSSVVCSVVVPPRTDDYHDDDGHHYYYYHSDRDPDDDPDPDDDQDDDDDDDDDPGDDGDTTITRDD

Solvent-accessible surface area (backbone atoms only — not comparable to full-atom values): 15804 Å² total; per-residue (Å²): 134,81,54,29,37,13,38,41,26,34,53,73,59,38,50,22,46,51,48,26,47,46,74,42,102,53,58,56,45,78,50,57,68,57,60,23,50,74,68,19,57,39,39,36,45,20,46,52,62,90,48,29,53,60,57,56,70,74,48,79,72,51,97,78,35,33,82,59,56,87,58,48,75,48,42,64,64,30,48,28,39,35,42,58,40,74,45,18,41,72,42,64,15,43,28,46,30,22,41,72,48,68,78,57,49,60,54,47,45,67,20,21,51,64,47,71,32,80,36,72,69,57,46,53,66,52,50,44,65,69,62,44,58,65,54,54,53,50,52,49,50,51,55,25,51,51,37,38,75,74,69,39,55,68,69,58,25,48,52,48,46,53,49,53,56,48,53,56,53,54,72,62,64,82,71,57,99,57,43,70,60,50,64,63,64,68,44,52,88,93,30,71,66,44,50,54,54,50,54,41,51,75,71,37,51,67,54,56,51,49,55,62,42,55,50,54,58,60,66,62,64,77,78,60,90,68,53,81,72,72,76,64,59,18,38,23,39,46,76,88,60,95,72,96,72,86,74,88,79,86,90,78,84,87,87,84,76,87,83,69,99,82,65,102,79,84,60,74,53,35,35,29,32,66,52,122